Protein 9FN4 (pdb70)

Organism: Homo sapiens (NCBI:txid9606)

Secondary structure (DSSP, 8-state):
--GGG--HHHHH--HHHHHHHHHHH-B--SSS--SS-HHHHH-----S--S-----PPPTT---HHHHHHHHHHTS--S-HHHHHHHHHHHHHHT---HHHHHHHHH-TTT----HHHHHHHHHHHH---EEEEEGGGSTTTTT-HHHHHHHHHTT-SEEEEEE-SS--B---SSSS---B-SSEEEEEEE-TTS-EEEE-TTSSS-EE--GGGS-TTSEEEEE-/--EEEEEEETT--EEEEEE-TT-BHHHHHHHHHHHH---GGGEEEEETTEEPPTTSBTTTTT--TT-EEEEEE---

Nearest PDB structures (foldseek):
  8cmr-assembly1_B  TM=9.911E-01  e=6.227E-14  Homo sapiens
  4fjv-assembly1_B  TM=9.830E-01  e=1.735E-13  Homo sapiens
  3vdz-assembly2_B  TM=9.579E-01  e=1.182E-13  unclassified
  7wfc-assembly1_B  TM=9.697E-01  e=1.972E-13  Homo sapiens
  3plv-assembly1_A  TM=9.658E-01  e=1.886E-07  Saccharomyces cerevisiae

B-factor: mean 54.07, std 15.02, range [32.06, 226.26]

Solvent-accessible surface area: 14735 Å² total

Foldseek 3Di:
DLCPPDFLCNLLPDLQVVLVCQQPWFWQDPPGGTSADQSNLQNFDDPDDDPQKQPAADDPLAQVLLQSQVCSQVVHNQADPVNLLVLVLVCCPVVVNDPVVSVVQSPPRVNHDDDVVSSQSSCCVRPVWHKDKDQLLPFPCCVVPSLVSVCVVQDPFFKKKKFQADQTWGWHDPDDDIQIDHHGHMWMWGADPVRFIWTHGSHGDITTTGRPSNPHRRIMMMHTD/DFFWEWEAEPVGDIDIDTDDQFAFLQVVQVRVCVVPVAHSLQWFKDAPRDTGDRGDGCVNVVNGGHHYIYIDTRDD

Radius of gyration: 19.73 Å; Cα contacts (8 Å, |Δi|>4): 590; chains: 2; bounding box: 53×49×57 Å

Sequence (301 aa):
PNPQWLTEEQIKKSPDEQGNLIDTYAARKINAASDLTHAQLRGIGSTAASHIAIVNAQETGLGHAGRYAINNALQQEALSQNEFLSLTGQIFSNQLGSLADVKNLIQNQDDFGIDTGVLAQILKQKFNQPVKESKICDLPDCALSKQQAVENYIGKAKWVIVANIGTEVFDPSSTHAVYPLTRGHFVALRRDADNRWWYLDSRGKNNPVNIALAIIPRTCTLIVPLGGMQIFVKTLTGKTITLEVEPSDTIENVKAKIQDKEGIPPDQQRLIFAGKQLEDGRTLSDYNIQKESTLHLVLRLR

Structure (mmCIF, N/CA/C/O backbone):
data_9FN4
#
_entry.id   9FN4
#
_cell.length_a   88.765
_cell.length_b   88.765
_cell.length_c   147.545
_cell.angle_alpha   90.00
_cell.angle_beta   90.00
_cell.angle_gamma   90.00
#
_symmetry.space_group_name_H-M   'P 41 21 2'
#
loop_
_entity.id
_entity.type
_entity.pdbx_description
1 polymer 'Peptidase C39-like domain-containing protein'
2 polymer Ubiquitin
3 non-polymer 'L(+)-TARTARIC ACID'
4 water water
#
loop_
_atom_site.group_PDB
_atom_site.id
_atom_site.type_symbol
_atom_site.label_atom_id
_atom_site.label_alt_id
_atom_site.label_comp_id
_atom_site.label_asym_id
_atom_site.label_entity_id
_atom_site.label_seq_id
_atom_site.pdbx_PDB_ins_code
_atom_site.Cartn_x
_atom_site.Cartn_y
_atom_site.Cartn_z
_atom_site.occupancy
_atom_site.B_iso_or_equiv
_atom_site.auth_seq_id
_atom_site.auth_comp_id
_atom_site.auth_asym_id
_atom_site.auth_atom_id
_atom_site.pdbx_PDB_model_num
ATOM 1 N N . PRO A 1 26 ? 32.922 -20.951 1.162 1.00 111.22 95 PRO A N 1
ATOM 2 C CA . PR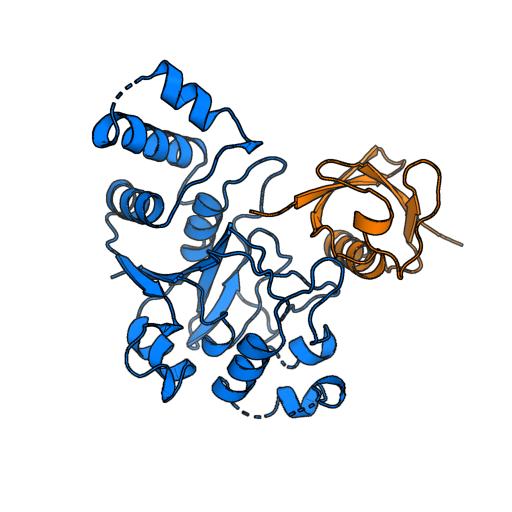O A 1 26 ? 33.819 -22.107 1.133 1.00 122.86 95 PRO A CA 1
ATOM 3 C C . PRO A 1 26 ? 34.787 -22.083 2.308 1.00 126.87 95 PRO A C 1
ATOM 4 O O . PRO A 1 26 ? 34.529 -21.396 3.296 1.00 138.45 95 PRO A O 1
ATOM 32 N N . ASN A 1 28 ? 38.302 -21.714 1.413 1.00 116.24 97 ASN A N 1
ATOM 33 C CA . ASN A 1 28 ? 39.166 -20.716 0.792 1.00 106.56 97 ASN A CA 1
ATOM 34 C C . ASN A 1 28 ? 38.354 -19.895 -0.200 1.00 99.12 97 ASN A C 1
ATOM 35 O O . ASN A 1 28 ? 37.904 -20.439 -1.221 1.00 97.02 97 ASN A O 1
ATOM 46 N N . PRO A 1 29 ? 38.139 -18.597 0.041 1.00 89.51 98 PRO A N 1
ATOM 47 C CA . PRO A 1 29 ? 37.270 -17.816 -0.850 1.00 80.99 98 PRO A CA 1
ATOM 48 C C . PRO A 1 29 ? 37.934 -17.384 -2.144 1.00 78.84 98 PRO A C 1
ATOM 49 O O . PRO A 1 29 ? 37.243 -16.859 -3.028 1.00 73.57 98 PRO A O 1
ATOM 60 N N . GLN A 1 30 ? 39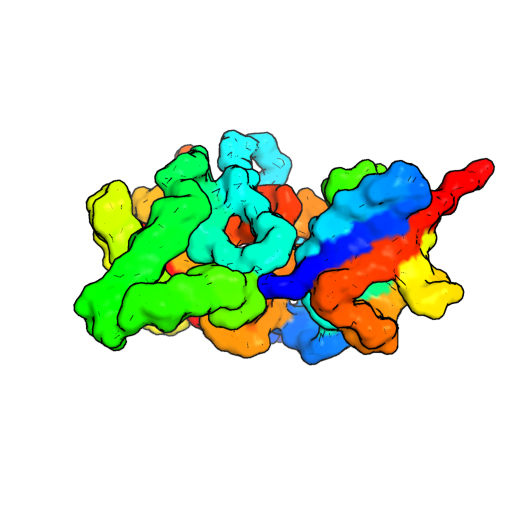.243 -17.584 -2.285 1.00 82.04 99 GLN A N 1
ATOM 61 C CA . GLN A 1 30 ? 39.965 -17.111 -3.460 1.00 81.66 99 GLN A CA 1
ATOM 62 C C . GLN A 1 30 ? 39.587 -17.858 -4.730 1.00 81.24 99 GLN A C 1
ATOM 63 O O . GLN A 1 30 ? 40.085 -17.499 -5.803 1.00 80.27 99 GLN A O 1
ATOM 77 N N . TRP A 1 31 ? 38.721 -18.868 -4.642 1.00 82.38 100 TRP A N 1
ATOM 78 C CA . TRP A 1 31 ? 38.205 -19.547 -5.823 1.00 81.09 100 TRP A CA 1
ATOM 79 C C . TRP A 1 31 ? 36.840 -19.032 -6.257 1.00 71.74 100 TRP A C 1
ATOM 80 O O . TRP A 1 31 ? 36.470 -19.211 -7.422 1.00 71.67 100 TRP A O 1
ATOM 101 N N . LEU A 1 32 ? 36.089 -18.400 -5.359 1.00 71.26 101 LEU A N 1
ATOM 102 C CA . LEU A 1 32 ? 34.784 -17.867 -5.723 1.00 67.57 101 LEU A CA 1
ATOM 103 C C . LEU A 1 32 ? 34.927 -16.800 -6.800 1.00 65.28 101 LEU A C 1
ATOM 104 O O . LEU A 1 32 ? 35.761 -15.895 -6.692 1.00 62.24 101 LEU A O 1
ATOM 120 N N . THR A 1 33 ? 34.107 -16.909 -7.838 1.00 61.98 102 THR A N 1
ATOM 121 C CA . THR A 1 33 ? 34.112 -15.966 -8.944 1.00 61.47 102 THR A CA 1
ATOM 122 C C . THR A 1 33 ? 33.042 -14.902 -8.737 1.00 60.77 102 THR A C 1
ATOM 123 O O . THR A 1 33 ? 32.082 -15.084 -7.983 1.00 60.14 102 THR A O 1
ATOM 134 N N . GLU A 1 34 ? 33.221 -13.777 -9.431 1.00 59.77 103 GLU A N 1
ATOM 135 C CA . GLU A 1 34 ? 32.223 -12.715 -9.397 1.00 60.02 103 GLU A CA 1
ATOM 136 C C . GLU A 1 34 ? 30.847 -13.241 -9.785 1.00 60.00 103 GLU A C 1
ATOM 137 O O . GLU A 1 34 ? 29.835 -12.860 -9.185 1.00 56.49 103 GLU A O 1
ATOM 149 N N . GLU A 1 35 ? 30.792 -14.127 -10.782 1.00 62.13 104 GLU A N 1
ATOM 150 C CA . GLU A 1 35 ? 29.507 -14.632 -11.256 1.00 63.28 104 GLU A CA 1
ATOM 151 C C . GLU A 1 35 ? 28.826 -15.489 -10.194 1.00 58.82 104 GLU A C 1
ATOM 152 O O . GLU A 1 35 ? 27.623 -15.344 -9.946 1.00 58.27 104 GLU A O 1
ATOM 164 N N . GLN A 1 36 ? 29.575 -16.394 -9.561 1.00 57.01 105 GLN A N 1
ATOM 165 C CA . GLN A 1 36 ? 29.008 -17.192 -8.479 1.00 61.87 105 GLN A CA 1
ATOM 166 C C . GLN A 1 36 ? 28.440 -16.294 -7.385 1.00 57.88 105 GLN A C 1
ATOM 167 O O . GLN A 1 36 ? 27.315 -16.500 -6.914 1.00 56.60 105 GLN A O 1
ATOM 181 N N . ILE A 1 37 ? 29.207 -15.280 -6.974 1.00 58.59 106 ILE A N 1
ATOM 182 C CA . ILE A 1 37 ? 28.761 -14.387 -5.909 1.00 52.57 106 ILE A CA 1
ATOM 183 C C . ILE A 1 37 ? 27.524 -13.613 -6.338 1.00 55.32 106 ILE A C 1
ATOM 184 O O . ILE A 1 37 ? 26.641 -13.331 -5.514 1.00 54.33 106 ILE A O 1
ATOM 200 N N . LYS A 1 38 ? 27.426 -13.267 -7.623 1.00 56.34 107 LYS A N 1
ATOM 201 C CA . LYS A 1 38 ? 26.254 -12.550 -8.113 1.00 57.87 107 LYS A CA 1
ATOM 202 C C . LYS A 1 38 ? 24.997 -13.409 -8.031 1.00 57.91 107 LYS A C 1
ATOM 203 O O . LYS A 1 38 ? 23.895 -12.875 -7.868 1.00 56.99 107 LYS A O 1
ATOM 222 N N . LYS A 1 39 ? 25.140 -14.730 -8.149 1.00 58.42 108 LYS A N 1
ATOM 223 C CA . LYS A 1 39 ? 23.996 -15.632 -8.084 1.00 61.46 108 LYS A CA 1
ATOM 224 C C . LYS A 1 39 ? 23.619 -16.006 -6.656 1.00 58.35 108 LYS A C 1
ATOM 225 O O . LYS A 1 39 ? 22.567 -16.623 -6.454 1.00 57.50 108 LYS A O 1
ATOM 261 N N . SER A 1 41 ? 22.333 -15.684 -2.720 1.00 50.84 110 SER A N 1
ATOM 262 C CA . SER A 1 41 ? 21.319 -14.953 -1.991 1.00 50.59 110 SER A CA 1
ATOM 263 C C . SER A 1 41 ? 21.957 -13.852 -1.155 1.00 50.89 110 SER A C 1
ATOM 264 O O . SER A 1 41 ? 23.174 -13.832 -0.946 1.00 49.14 110 SER A O 1
ATOM 272 N N . PRO A 1 42 ? 21.152 -12.908 -0.654 1.00 50.39 111 PRO A N 1
ATOM 273 C CA . PRO A 1 42 ? 21.706 -11.896 0.260 1.00 47.85 111 PRO A CA 1
ATOM 274 C C . PRO A 1 42 ? 22.392 -12.496 1.476 1.00 48.92 111 PRO A C 1
ATOM 275 O O . PRO A 1 42 ? 23.482 -12.044 1.850 1.00 47.80 111 PRO A O 1
ATOM 286 N N . ASP A 1 43 ? 21.784 -13.507 2.105 1.00 49.92 112 ASP A N 1
ATOM 287 C CA . ASP A 1 43 ? 22.369 -14.083 3.312 1.00 49.96 112 ASP A CA 1
ATOM 288 C C . ASP A 1 43 ? 23.688 -14.784 3.011 1.00 48.98 112 ASP A C 1
ATOM 289 O O . ASP A 1 43 ? 24.609 -14.765 3.835 1.00 47.80 112 ASP A O 1
ATOM 298 N N . GLU A 1 44 ? 23.794 -15.420 1.843 1.00 48.32 113 GLU A N 1
ATOM 299 C CA . GLU A 1 44 ? 25.068 -16.010 1.447 1.00 49.72 113 GLU A CA 1
ATOM 300 C C . GLU A 1 44 ? 26.122 -14.934 1.225 1.00 49.30 113 GLU A C 1
ATOM 301 O O . GLU A 1 44 ? 27.274 -15.086 1.652 1.00 50.05 113 GLU A O 1
ATOM 313 N N . GLN A 1 45 ? 25.750 -13.837 0.566 1.00 47.93 114 GLN A N 1
ATOM 314 C CA . GLN A 1 45 ? 26.689 -12.736 0.383 1.00 49.13 114 GLN A CA 1
ATOM 315 C C . GLN A 1 45 ? 27.094 -12.139 1.724 1.00 46.81 114 GLN A C 1
ATOM 316 O O . GLN A 1 45 ? 28.276 -11.883 1.972 1.00 46.72 114 GLN A O 1
ATOM 330 N N . GLY A 1 46 ? 26.117 -11.904 2.604 1.00 44.85 115 GLY A N 1
ATOM 331 C CA . GLY A 1 46 ? 26.433 -11.355 3.910 1.00 46.54 115 GLY A CA 1
ATOM 332 C C . GLY A 1 46 ? 27.352 -12.250 4.714 1.00 46.11 115 GLY A C 1
ATOM 333 O O . GLY A 1 46 ? 28.200 -11.761 5.466 1.00 46.13 115 GLY A O 1
ATOM 337 N N . ASN A 1 47 ? 27.203 -13.568 4.569 1.00 46.59 116 ASN A N 1
ATOM 338 C CA . ASN A 1 47 ? 28.102 -14.485 5.260 1.00 48.56 116 ASN A CA 1
ATOM 339 C C . ASN A 1 47 ? 29.530 -14.342 4.747 1.00 47.45 116 ASN A C 1
ATOM 340 O O . ASN A 1 47 ? 30.488 -14.442 5.524 1.00 46.60 116 ASN A O 1
ATOM 351 N N . LEU A 1 48 ? 29.695 -14.111 3.442 1.00 46.73 117 LEU A N 1
ATOM 352 C CA . LEU A 1 48 ? 31.025 -13.830 2.914 1.00 48.03 117 LEU A CA 1
ATOM 353 C C . LEU A 1 48 ? 31.605 -12.571 3.547 1.00 45.30 117 LEU A C 1
ATOM 354 O O . LEU A 1 48 ? 32.793 -12.529 3.889 1.00 46.33 117 LEU A O 1
ATOM 370 N N . ILE A 1 49 ? 30.782 -11.532 3.710 1.00 44.11 118 ILE A N 1
ATOM 371 C CA . ILE A 1 49 ? 31.255 -10.300 4.337 1.00 43.63 118 ILE A CA 1
ATOM 372 C C . ILE A 1 49 ? 31.689 -10.571 5.773 1.00 43.01 118 ILE A C 1
ATOM 373 O O . ILE A 1 49 ? 32.803 -10.224 6.182 1.00 40.75 118 ILE A O 1
ATOM 389 N N . ASP A 1 50 ? 30.810 -11.193 6.561 1.00 41.92 119 ASP A N 1
ATOM 390 C CA . ASP A 1 50 ? 31.089 -11.383 7.979 1.00 44.74 119 ASP A CA 1
ATOM 391 C C . ASP A 1 50 ? 32.224 -12.365 8.219 1.00 44.54 119 ASP A C 1
ATOM 392 O O . ASP A 1 50 ? 32.800 -12.370 9.312 1.00 45.52 119 ASP A O 1
ATOM 401 N N . THR A 1 51 ? 32.563 -13.187 7.230 1.00 48.25 120 THR A N 1
ATOM 402 C CA . THR A 1 51 ? 33.642 -14.155 7.367 1.00 46.61 120 THR A CA 1
ATOM 403 C C . THR A 1 51 ? 34.963 -13.661 6.790 1.00 44.06 120 THR A C 1
ATOM 404 O O . THR A 1 51 ? 36.021 -13.958 7.352 1.00 45.99 120 THR A O 1
ATOM 415 N N . TYR A 1 52 ? 34.934 -12.894 5.695 1.00 45.84 121 TYR A N 1
ATOM 416 C CA . TYR A 1 52 ? 36.139 -12.642 4.916 1.00 45.30 121 TYR A CA 1
ATOM 417 C C . TYR A 1 52 ? 36.452 -11.178 4.633 1.00 44.85 121 TYR A C 1
ATOM 418 O O . TYR A 1 52 ? 37.541 -10.899 4.120 1.00 44.30 121 TYR A O 1
ATOM 436 N N . ALA A 1 53 ? 35.556 -10.240 4.944 1.00 43.33 122 ALA A N 1
ATOM 437 C CA . ALA A 1 53 ? 35.729 -8.862 4.495 1.00 41.34 122 ALA A CA 1
ATOM 438 C C . ALA A 1 53 ? 36.613 -8.022 5.411 1.00 41.42 122 ALA A C 1
ATOM 439 O O . ALA A 1 53 ? 37.003 -6.917 5.017 1.00 39.12 122 ALA A O 1
ATOM 446 N N . ALA A 1 54 ? 36.934 -8.498 6.609 1.00 43.22 123 ALA A N 1
ATOM 447 C CA . ALA A 1 54 ? 37.767 -7.718 7.513 1.00 41.49 123 ALA A CA 1
ATOM 448 C C . ALA A 1 54 ? 39.195 -7.651 6.985 1.00 42.49 123 ALA A C 1
ATOM 449 O O . ALA A 1 54 ? 39.803 -8.678 6.671 1.00 43.03 123 ALA A O 1
ATOM 456 N N . ARG A 1 55 ? 39.727 -6.437 6.879 1.00 41.35 124 ARG A N 1
ATOM 457 C CA . ARG A 1 55 ? 41.105 -6.272 6.454 1.00 41.22 124 ARG A CA 1
ATOM 458 C C . ARG A 1 55 ? 42.060 -6.790 7.523 1.00 45.83 124 ARG A C 1
ATOM 459 O O . ARG A 1 55 ? 41.727 -6.871 8.709 1.00 43.24 124 ARG A O 1
ATOM 480 N N . LYS A 1 56 ? 43.264 -7.149 7.085 1.00 45.87 125 LYS A N 1
ATOM 481 C CA . LYS A 1 56 ? 44.342 -7.454 8.009 1.00 50.99 125 LYS A CA 1
ATOM 482 C C . LYS A 1 56 ? 45.023 -6.150 8.423 1.00 52.31 125 LYS A C 1
ATOM 483 O O . LYS A 1 56 ? 44.634 -5.054 8.010 1.00 51.26 125 LYS A O 1
ATOM 502 N N . ILE A 1 57 ? 46.065 -6.265 9.247 1.00 55.55 126 ILE A N 1
ATOM 503 C CA . ILE A 1 57 ? 46.685 -5.065 9.800 1.00 58.39 126 ILE A CA 1
ATOM 504 C C . ILE A 1 57 ? 47.438 -4.294 8.723 1.00 54.98 126 ILE A C 1
ATOM 505 O O . ILE A 1 57 ? 47.486 -3.058 8.758 1.00 52.23 126 ILE A O 1
ATOM 521 N N . ASN A 1 58 ? 48.029 -4.991 7.753 1.00 51.07 127 ASN A N 1
ATOM 522 C CA . ASN A 1 58 ? 48.802 -4.349 6.696 1.00 49.47 127 ASN A CA 1
ATOM 523 C C . ASN A 1 58 ? 48.477 -4.964 5.341 1.00 46.26 127 ASN A C 1
ATOM 524 O O . ASN A 1 58 ? 49.350 -5.102 4.478 1.00 43.73 127 ASN A O 1
ATOM 535 N N . ALA A 1 59 ? 47.218 -5.345 5.133 1.00 46.01 128 ALA A N 1
ATOM 536 C CA . ALA A 1 59 ? 46.799 -5.883 3.845 1.00 48.13 128 ALA A CA 1
ATOM 537 C C . ALA A 1 59 ? 45.279 -5.865 3.766 1.00 46.76 128 ALA A C 1
ATOM 538 O O . ALA A 1 59 ? 44.583 -5.667 4.764 1.00 47.19 128 ALA A O 1
ATOM 545 N N . ALA A 1 60 ? 44.776 -6.076 2.552 1.00 46.22 129 ALA A N 1
ATOM 546 C CA . ALA A 1 60 ? 43.343 -6.081 2.311 1.00 48.87 129 ALA A CA 1
ATOM 547 C C . ALA A 1 60 ? 42.714 -7.357 2.870 1.00 46.57 129 ALA A C 1
ATOM 548 O O . ALA A 1 60 ? 43.392 -8.253 3.382 1.00 46.25 129 ALA A O 1
ATOM 555 N N . SER A 1 61 ? 41.393 -7.432 2.763 1.00 46.16 130 SER A N 1
ATOM 556 C CA . SER A 1 61 ? 40.647 -8.582 3.249 1.00 44.94 130 SER A CA 1
ATOM 557 C C . SER A 1 61 ? 40.899 -9.777 2.329 1.00 49.81 130 SER A C 1
ATOM 558 O O . SER A 1 61 ? 41.729 -9.737 1.415 1.00 47.70 130 SER A O 1
ATOM 566 N N . ASP A 1 62 ? 40.175 -10.866 2.571 1.00 48.91 131 ASP A N 1
ATOM 567 C CA . ASP A 1 62 ? 40.231 -12.049 1.726 1.00 49.03 131 ASP A CA 1
ATOM 568 C C . ASP A 1 62 ? 39.239 -11.992 0.569 1.00 51.25 131 ASP A C 1
ATOM 569 O O . ASP A 1 62 ? 38.983 -13.023 -0.062 1.00 54.58 131 ASP A O 1
ATOM 578 N N . LEU A 1 63 ? 38.676 -10.819 0.278 1.00 48.58 132 LEU A N 1
ATOM 579 C CA . LEU A 1 63 ? 37.779 -10.629 -0.854 1.00 48.58 132 LEU A CA 1
ATOM 580 C C . LEU A 1 63 ? 38.333 -9.532 -1.754 1.00 48.60 132 LEU A C 1
ATOM 581 O O . LEU A 1 63 ? 38.727 -8.464 -1.272 1.00 48.53 132 LEU A O 1
ATOM 597 N N . THR A 1 64 ? 38.351 -9.797 -3.056 1.00 48.56 133 THR A N 1
ATOM 598 C CA . THR A 1 64 ? 38.876 -8.866 -4.039 1.00 49.52 133 THR A CA 1
ATOM 599 C C . THR A 1 64 ? 37.809 -7.861 -4.470 1.00 46.61 133 THR A C 1
ATOM 600 O O . THR A 1 64 ? 36.614 -8.028 -4.217 1.00 45.07 133 THR A O 1
ATOM 611 N N . HIS A 1 65 ? 38.265 -6.802 -5.142 1.00 46.78 134 HIS A N 1
ATOM 612 C CA . HIS A 1 65 ? 37.346 -5.834 -5.731 1.00 46.40 134 HIS A CA 1
ATOM 613 C C . HIS A 1 65 ? 36.343 -6.523 -6.650 1.00 44.61 134 HIS A C 1
ATOM 614 O O . HIS A 1 65 ? 35.137 -6.261 -6.583 1.00 44.71 134 HIS A O 1
ATOM 628 N N . ALA A 1 66 ? 36.829 -7.421 -7.511 1.00 46.73 135 ALA A N 1
ATOM 629 C CA . ALA A 1 66 ? 35.942 -8.096 -8.453 1.00 46.89 135 ALA A CA 1
ATOM 630 C C . ALA A 1 66 ? 34.909 -8.949 -7.727 1.00 47.14 135 ALA A C 1
ATOM 631 O O . ALA A 1 66 ? 33.722 -8.930 -8.076 1.00 46.12 135 ALA A O 1
ATOM 638 N N . GLN A 1 67 ? 35.339 -9.705 -6.716 1.00 46.77 136 GLN A N 1
AT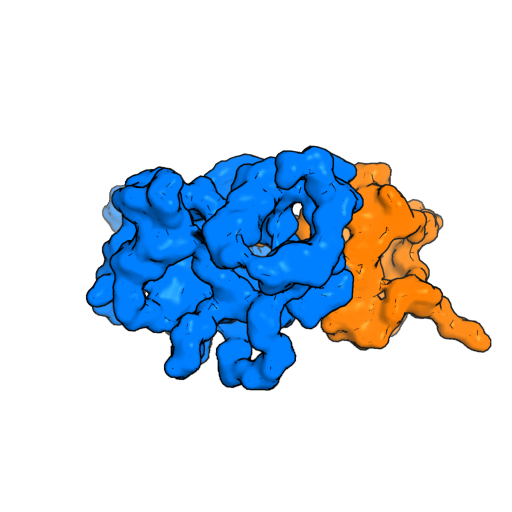OM 639 C CA . GLN A 1 67 ? 34.405 -10.540 -5.969 1.00 46.71 136 GLN A CA 1
ATOM 640 C C . GLN A 1 67 ? 33.340 -9.694 -5.284 1.00 44.42 136 GLN A C 1
ATOM 641 O O . GLN A 1 67 ? 32.149 -10.022 -5.320 1.00 43.58 136 GLN A O 1
ATOM 655 N N . LEU A 1 68 ? 33.756 -8.600 -4.641 1.00 42.41 137 LEU A N 1
ATOM 656 C CA . LEU A 1 68 ? 32.796 -7.711 -3.997 1.00 42.62 137 LEU A CA 1
ATOM 657 C C . LEU A 1 68 ? 31.853 -7.082 -5.015 1.00 43.99 137 LEU A C 1
ATOM 658 O O . LEU A 1 68 ? 30.689 -6.811 -4.697 1.00 42.83 137 LEU A O 1
ATOM 674 N N . ARG A 1 69 ? 32.329 -6.846 -6.240 1.00 43.01 138 ARG A N 1
ATOM 675 C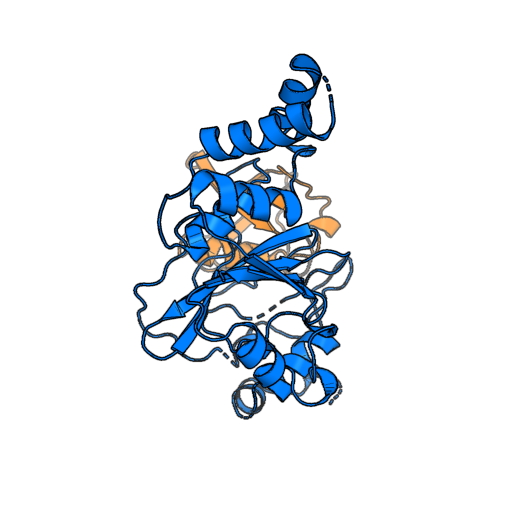 CA . ARG A 1 69 ? 31.475 -6.272 -7.274 1.00 46.30 138 ARG A CA 1
ATOM 676 C C . ARG A 1 69 ? 30.305 -7.185 -7.616 1.00 46.29 138 ARG A C 1
ATOM 677 O O . ARG A 1 69 ? 29.271 -6.700 -8.087 1.00 47.34 138 ARG A O 1
ATOM 698 N N . GLY A 1 70 ? 30.437 -8.490 -7.382 1.00 47.97 139 GLY A N 1
ATOM 699 C CA . GLY A 1 70 ? 29.324 -9.400 -7.584 1.00 50.44 139 GLY A CA 1
ATOM 700 C C . GLY A 1 70 ? 28.162 -9.190 -6.636 1.00 49.25 139 GLY A C 1
ATOM 701 O O . GLY A 1 70 ? 27.075 -9.721 -6.890 1.00 50.53 139 GLY A O 1
ATOM 722 N N . ILE A 1 72 ? 26.909 -6.226 -6.013 1.00 45.51 141 ILE A N 1
ATOM 723 C CA . ILE A 1 72 ? 26.229 -5.006 -6.428 1.00 47.76 141 ILE A CA 1
ATOM 724 C C . ILE A 1 72 ? 25.006 -5.378 -7.255 1.00 49.03 141 ILE A C 1
ATOM 725 O O . ILE A 1 72 ? 25.076 -6.235 -8.145 1.00 50.65 141 ILE A O 1
ATOM 741 N N . GLY A 1 73 ? 23.882 -4.740 -6.953 1.00 49.01 142 GLY A N 1
ATOM 742 C CA . GLY A 1 73 ? 22.690 -4.910 -7.751 1.00 50.68 142 GLY A CA 1
ATOM 743 C C . GLY A 1 73 ? 22.676 -3.960 -8.928 1.00 50.73 142 GLY A C 1
ATOM 744 O O . GLY A 1 73 ? 23.355 -4.193 -9.933 1.00 54.91 142 GLY A O 1
ATOM 748 N N . SER A 1 74 ? 21.922 -2.873 -8.807 1.00 51.77 143 SER A N 1
ATOM 749 C CA . SER A 1 74 ? 21.759 -1.940 -9.910 1.00 54.54 143 SER A CA 1
ATOM 750 C C . SER A 1 74 ? 22.935 -0.975 -9.986 1.00 55.57 143 SER A C 1
ATOM 751 O O . SER A 1 74 ? 23.365 -0.417 -8.971 1.00 56.20 143 SER A O 1
ATOM 759 N N . THR A 1 75 ? 23.452 -0.786 -11.199 1.00 58.56 144 THR A N 1
ATOM 760 C CA . THR A 1 75 ? 24.413 0.265 -11.500 1.00 61.05 144 THR A CA 1
ATOM 761 C C . THR A 1 75 ? 23.792 1.359 -12.362 1.00 62.94 144 THR A C 1
ATOM 762 O O . THR A 1 75 ? 24.515 2.169 -12.951 1.00 60.34 144 THR A O 1
ATOM 773 N N . ALA A 1 76 ? 22.465 1.393 -12.446 1.00 62.23 145 ALA A N 1
ATOM 774 C CA . ALA A 1 76 ? 21.764 2.396 -13.229 1.00 62.62 145 ALA A CA 1
ATOM 775 C C . ALA A 1 76 ? 21.753 3.739 -12.505 1.00 65.05 145 ALA A C 1
ATOM 776 O O . ALA A 1 76 ? 22.023 3.836 -11.305 1.00 62.28 145 ALA A O 1
ATOM 783 N N . ALA A 1 77 ? 21.426 4.784 -13.263 1.00 68.38 146 ALA A N 1
ATOM 784 C CA . ALA A 1 77 ? 21.356 6.129 -12.712 1.00 69.69 146 ALA A CA 1
ATOM 785 C C . ALA A 1 77 ? 20.368 6.188 -11.554 1.00 66.58 146 ALA A C 1
ATOM 786 O O . ALA A 1 77 ? 19.248 5.679 -11.649 1.00 67.00 146 ALA A O 1
ATOM 793 N N . SER A 1 78 ? 20.788 6.822 -10.460 1.00 62.07 147 SER A N 1
ATOM 794 C CA . SER A 1 78 ? 19.961 6.993 -9.276 1.00 57.52 147 SER A CA 1
ATOM 795 C C . SER A 1 78 ? 19.931 8.463 -8.890 1.00 56.77 147 SER A C 1
ATOM 796 O O . SER A 1 78 ? 20.929 9.174 -9.045 1.00 53.85 147 SER A O 1
ATOM 804 N N . HIS A 1 79 ? 18.780 8.921 -8.392 1.00 55.08 148 HIS A N 1
ATOM 805 C CA . HIS A 1 79 ? 18.708 10.258 -7.817 1.00 58.54 148 HIS A CA 1
ATOM 806 C C . HIS A 1 79 ? 19.379 10.336 -6.452 1.00 55.79 148 HIS A C 1
ATOM 807 O O . HIS A 1 79 ? 19.629 11.442 -5.961 1.00 55.62 148 HIS A O 1
ATOM 821 N N . ILE A 1 80 ? 19.669 9.201 -5.831 1.00 52.40 149 ILE A N 1
ATOM 822 C CA . ILE A 1 80 ? 20.341 9.182 -4.539 1.00 50.75 149 ILE A CA 1
ATOM 823 C C . ILE A 1 80 ? 21.817 9.481 -4.745 1.00 50.72 149 ILE A C 1
ATOM 824 O O . ILE A 1 80 ? 22.449 8.970 -5.678 1.00 50.93 149 ILE A O 1
ATOM 840 N N . ALA A 1 81 ? 22.373 10.317 -3.873 1.00 46.28 150 ALA A N 1
ATOM 841 C CA . ALA A 1 81 ? 23.743 10.772 -4.024 1.00 45.64 150 ALA A CA 1
ATOM 842 C C . ALA A 1 81 ? 24.405 10.890 -2.659 1.00 44.75 150 ALA A C 1
ATOM 843 O O . ALA A 1 81 ? 23.743 10.885 -1.618 1.00 47.14 150 ALA A O 1
ATOM 850 N N . ILE A 1 82 ? 25.732 10.984 -2.686 1.00 43.44 151 ILE A N 1
ATOM 851 C CA . ILE A 1 82 ? 26.504 11.340 -1.506 1.00 45.70 151 ILE A CA 1
ATOM 852 C C . ILE A 1 82 ? 26.437 12.851 -1.366 1.00 44.97 151 ILE A C 1
ATOM 853 O O . ILE A 1 82 ? 27.213 13.588 -1.991 1.00 44.03 151 ILE A O 1
ATOM 869 N N . VAL A 1 83 ? 25.487 13.328 -0.564 1.00 44.33 152 VAL A N 1
ATOM 870 C CA . VAL A 1 83 ? 25.320 14.762 -0.373 1.00 43.45 152 VAL A CA 1
ATOM 871 C C . VAL A 1 83 ? 26.484 15.348 0.414 1.00 43.89 152 VAL A C 1
ATOM 872 O O . VAL A 1 83 ? 26.852 16.512 0.210 1.00 41.89 152 VAL A O 1
ATOM 885 N N . ASN A 1 84 ? 27.081 14.568 1.318 1.00 42.37 153 ASN A N 1
ATOM 886 C CA . ASN A 1 84 ? 28.155 15.036 2.192 1.00 42.36 153 ASN A CA 1
ATOM 887 C C . ASN A 1 84 ? 29.358 14.112 2.055 1.00 39.74 153 ASN A C 1
ATOM 888 O O . ASN A 1 84 ? 29.311 12.959 2.497 1.00 40.73 153 ASN A O 1
ATOM 899 N N . ALA A 1 85 ? 30.431 14.617 1.458 1.00 39.91 154 ALA A N 1
ATOM 900 C CA . ALA A 1 85 ? 31.722 13.947 1.482 1.00 40.09 154 ALA A CA 1
ATOM 901 C C . ALA A 1 85 ? 32.486 14.331 2.747 1.00 40.69 154 ALA A C 1
ATOM 902 O O . ALA A 1 85 ? 32.279 15.406 3.317 1.00 42.43 154 ALA A O 1
ATOM 909 N N . GLN A 1 86 ? 33.376 13.440 3.182 1.00 38.19 155 GLN A N 1
ATOM 910 C CA . GLN A 1 86 ? 34.213 13.741 4.338 1.00 40.74 155 GLN A CA 1
ATOM 911 C C . GLN A 1 86 ? 35.088 14.951 4.035 1.00 41.17 155 GLN A C 1
ATOM 912 O O . GLN A 1 86 ? 35.802 14.981 3.029 1.00 43.37 155 GLN A O 1
ATOM 926 N N . GLU A 1 87 ? 35.028 15.953 4.905 1.00 39.76 156 GLU A N 1
ATOM 927 C CA . GLU A 1 87 ? 35.790 17.172 4.690 1.00 42.96 156 GLU A CA 1
ATOM 928 C C . GLU A 1 87 ? 37.212 17.015 5.213 1.00 44.42 156 GLU A C 1
ATOM 929 O O . GLU A 1 87 ? 37.486 16.216 6.115 1.00 43.69 156 GLU A O 1
ATOM 941 N N . THR A 1 88 ? 38.121 17.788 4.633 1.00 42.45 157 THR A N 1
ATOM 942 C CA . THR A 1 88 ? 39.527 17.685 4.989 1.00 45.56 157 THR A CA 1
ATOM 943 C C . THR A 1 88 ? 39.739 18.047 6.454 1.00 45.78 157 THR A C 1
ATOM 944 O O . THR A 1 88 ? 39.398 19.152 6.887 1.00 44.80 157 THR A O 1
ATOM 955 N N . GLY A 1 89 ? 40.299 17.109 7.214 1.00 45.60 158 GLY A N 1
ATOM 956 C CA . GLY A 1 89 ? 40.695 17.369 8.582 1.00 43.29 158 GLY A CA 1
ATOM 957 C C . GLY A 1 89 ? 39.606 17.257 9.622 1.00 45.08 158 GLY A C 1
ATOM 958 O O . GLY A 1 89 ? 39.865 17.555 10.793 1.00 43.80 158 GLY A O 1
ATOM 962 N N . LEU A 1 90 ? 38.403 16.824 9.250 1.00 42.29 159 LEU A N 1
ATOM 963 C CA . LEU A 1 90 ? 37.259 16.834 10.154 1.00 44.91 159 LEU A CA 1
ATOM 964 C C . LEU A 1 90 ? 36.716 15.426 10.352 1.00 43.06 159 LEU A C 1
ATOM 965 O O . LEU A 1 90 ? 36.439 14.717 9.379 1.00 44.51 159 LEU A O 1
ATOM 981 N N . GLY A 1 91 ? 36.565 15.033 11.615 1.00 44.47 160 GLY A N 1
ATOM 982 C CA . GLY A 1 91 ? 35.921 13.782 11.961 1.00 41.45 160 GLY A CA 1
ATOM 983 C C . GLY A 1 91 ? 34.436 13.968 12.199 1.00 42.26 160 GLY A C 1
ATOM 984 O O . GLY A 1 91 ? 33.937 13.702 13.297 1.00 40.23 160 GLY A O 1
ATOM 988 N N . HIS A 1 92 ? 33.716 14.420 11.171 1.00 40.98 161 HIS A N 1
ATOM 989 C CA . HIS A 1 92 ? 32.319 14.817 11.301 1.00 41.57 161 HIS A CA 1
ATOM 990 C C . HIS A 1 92 ? 31.367 13.877 10.564 1.00 39.25 161 HIS A C 1
ATOM 991 O O . HIS A 1 92 ? 30.340 14.314 10.038 1.00 39.72 161 HIS A O 1
ATOM 1005 N N . ALA A 1 93 ? 31.677 12.576 10.538 1.00 36.65 162 ALA A N 1
ATOM 1006 C CA . ALA A 1 93 ? 30.805 11.633 9.843 1.00 40.55 162 ALA A CA 1
ATOM 1007 C C . ALA A 1 93 ? 29.425 11.557 10.485 1.00 40.53 162 ALA A C 1
ATOM 1008 O O . ALA A 1 93 ? 28.448 11.214 9.810 1.00 39.18 162 ALA A O 1
ATOM 1015 N N . GLY A 1 94 ? 29.322 11.853 11.781 1.00 38.13 163 GLY A N 1
ATOM 1016 C CA . GLY A 1 94 ? 28.008 11.930 12.396 1.00 39.15 163 GLY A CA 1
ATOM 1017 C C . GLY A 1 94 ? 27.098 12.902 11.670 1.00 41.05 163 GLY A C 1
ATOM 1018 O O . GLY A 1 94 ? 25.918 12.618 11.447 1.00 38.99 163 GLY A O 1
ATOM 1022 N N . ARG A 1 95 ? 27.638 14.060 11.286 1.00 37.52 164 ARG A N 1
ATOM 1023 C CA . ARG A 1 95 ? 26.879 15.016 10.488 1.00 41.75 164 ARG A CA 1
ATOM 1024 C C . ARG A 1 95 ? 26.668 14.498 9.070 1.00 41.00 164 ARG A C 1
ATOM 1025 O O . ARG A 1 95 ? 25.556 14.566 8.532 1.00 38.59 164 ARG A O 1
ATOM 1046 N N . TYR A 1 96 ? 27.727 13.973 8.449 1.00 39.77 165 TYR A N 1
ATOM 1047 C CA . TYR A 1 96 ? 27.623 13.533 7.062 1.00 38.65 165 TYR A CA 1
ATOM 1048 C C . TYR A 1 96 ? 26.582 12.430 6.911 1.00 39.71 165 TYR A C 1
ATOM 1049 O O . TYR A 1 96 ? 25.811 12.423 5.945 1.00 40.65 165 TYR A O 1
ATOM 1067 N N . ALA A 1 97 ? 26.536 11.494 7.863 1.00 38.82 166 ALA A N 1
ATOM 1068 C CA . ALA A 1 97 ? 25.587 10.390 7.762 1.00 36.88 166 ALA A CA 1
ATOM 1069 C C . ALA A 1 97 ? 24.149 10.881 7.874 1.00 39.79 166 ALA A C 1
ATOM 1070 O O . ALA A 1 97 ? 23.259 10.371 7.183 1.00 40.09 166 ALA A O 1
ATOM 1077 N N . ILE A 1 98 ? 23.895 11.864 8.741 1.00 39.01 167 ILE A N 1
ATOM 1078 C CA . ILE A 1 98 ? 22.551 12.428 8.836 1.00 40.47 167 ILE A CA 1
ATOM 1079 C C . ILE A 1 98 ? 22.146 13.044 7.504 1.00 40.76 167 ILE A C 1
ATOM 1080 O O . ILE A 1 98 ? 21.056 12.783 6.981 1.00 40.60 167 ILE A O 1
ATOM 1096 N N . ASN A 1 99 ? 23.020 13.877 6.940 1.00 38.12 168 ASN A N 1
ATOM 1097 C CA . ASN A 1 99 ? 22.686 14.566 5.700 1.00 42.59 168 ASN A CA 1
ATOM 1098 C C . ASN A 1 99 ? 22.572 13.587 4.538 1.00 44.48 168 ASN A C 1
ATOM 1099 O O . ASN A 1 99 ? 21.699 13.739 3.675 1.00 42.14 168 ASN A O 1
ATOM 1110 N N . ASN A 1 100 ? 23.434 12.569 4.503 1.00 39.76 169 ASN A N 1
ATOM 1111 C CA . ASN A 1 100 ? 23.310 11.542 3.475 1.00 40.11 169 ASN A CA 1
ATOM 1112 C C . ASN A 1 100 ? 22.050 10.710 3.681 1.00 41.11 169 ASN A C 1
ATOM 1113 O O . ASN A 1 100 ? 21.386 10.327 2.711 1.00 42.16 169 ASN A O 1
ATOM 1124 N N . ALA A 1 101 ? 21.697 10.428 4.937 1.00 41.96 170 ALA A N 1
ATOM 1125 C CA . ALA A 1 101 ? 20.476 9.678 5.205 1.00 41.60 170 ALA A CA 1
ATOM 1126 C C . ALA A 1 101 ? 19.243 10.445 4.742 1.00 41.94 170 ALA A C 1
ATOM 1127 O O . ALA A 1 101 ? 18.295 9.852 4.215 1.00 41.73 170 ALA A O 1
ATOM 1134 N N . LEU A 1 102 ? 19.237 11.764 4.931 1.00 42.67 171 LEU A N 1
ATOM 1135 C CA . LEU A 1 102 ? 18.095 12.588 4.559 1.00 43.55 171 LEU A CA 1
ATOM 1136 C C . LEU A 1 102 ? 18.176 13.112 3.130 1.00 43.33 171 LEU A C 1
ATOM 1137 O O . LEU A 1 102 ? 17.184 13.656 2.632 1.00 45.16 171 LEU A O 1
ATOM 1153 N N . GLN A 1 103 ? 19.321 12.964 2.464 1.00 45.47 172 GLN A N 1
ATOM 1154 C CA . GLN A 1 103 ? 19.510 13.466 1.103 1.00 44.86 172 GLN A CA 1
ATOM 1155 C C . GLN A 1 103 ? 19.297 14.979 1.039 1.00 45.66 172 GLN A C 1
ATOM 1156 O O . GLN A 1 103 ? 18.757 15.509 0.065 1.00 47.41 172 GLN A O 1
ATOM 1170 N N . GLN A 1 104 ? 19.724 15.678 2.090 1.00 45.91 173 GLN A N 1
ATOM 1171 C CA . GLN A 1 104 ? 19.704 17.131 2.106 1.00 46.11 173 GLN A CA 1
ATOM 1172 C C . GLN A 1 104 ? 20.885 17.637 2.922 1.00 46.13 173 GLN A C 1
ATOM 1173 O O . GLN A 1 104 ? 21.480 16.899 3.712 1.00 45.50 173 GLN A O 1
ATOM 1187 N N . GLU A 1 105 ? 21.198 18.921 2.742 1.00 46.99 174 GLU A N 1
ATOM 1188 C CA . GLU A 1 105 ? 22.091 19.643 3.650 1.00 51.36 174 GLU A CA 1
ATOM 1189 C C . GLU A 1 105 ? 21.258 20.103 4.851 1.00 48.95 174 GLU A C 1
ATOM 1190 O O . GLU A 1 105 ? 21.005 21.290 5.073 1.00 50.75 174 GLU A O 1
ATOM 1202 N N . ALA A 1 106 ? 20.820 19.114 5.636 1.00 48.03 175 ALA A N 1
ATOM 1203 C CA . ALA A 1 106 ? 19.860 19.356 6.706 1.00 47.96 175 ALA A CA 1
ATOM 1204 C C . ALA A 1 106 ? 20.518 19.834 7.995 1.00 46.62 175 ALA A C 1
ATOM 1205 O O . ALA A 1 106 ? 19.912 20.614 8.739 1.00 49.21 175 ALA A O 1
ATOM 1212 N N . LEU A 1 107 ? 21.734 19.379 8.286 1.00 46.05 176 LEU A N 1
ATOM 1213 C CA . LEU A 1 107 ? 22.437 19.723 9.519 1.00 45.67 176 LEU A CA 1
ATOM 1214 C C . LEU A 1 107 ? 23.762 20.379 9.154 1.00 45.97 176 LEU A C 1
ATOM 1215 O O . LEU A 1 107 ? 24.664 19.716 8.631 1.00 46.30 176 LEU A O 1
ATOM 1231 N N . SER A 1 108 ? 23.879 21.675 9.434 1.00 46.99 177 SER A N 1
ATOM 1232 C CA . SER A 1 108 ? 25.112 22.396 9.167 1.00 44.45 177 SER A CA 1
ATOM 1233 C C . SER A 1 108 ? 26.185 22.009 10.182 1.00 46.65 177 SER A C 1
ATOM 1234 O O . SER A 1 108 ? 25.918 21.366 11.202 1.00 45.93 177 SER A O 1
ATOM 1242 N N . GLN A 1 109 ? 27.422 22.419 9.891 1.00 48.07 178 GLN A N 1
ATOM 1243 C CA . GLN A 1 109 ? 28.518 22.167 10.819 1.00 47.55 178 GLN A CA 1
ATOM 1244 C C . GLN A 1 109 ? 28.298 22.905 12.135 1.00 48.12 178 GLN A C 1
ATOM 1245 O O . GLN A 1 109 ? 28.475 22.335 13.218 1.00 43.77 178 GLN A O 1
ATOM 1259 N N . ASN A 1 110 ? 27.916 24.183 12.060 1.00 48.96 179 ASN A N 1
ATOM 1260 C CA . ASN A 1 110 ? 27.763 24.977 13.276 1.00 49.43 179 ASN A CA 1
ATOM 1261 C C . ASN A 1 110 ? 26.681 24.403 14.181 1.00 48.81 179 ASN A C 1
ATOM 1262 O O . ASN A 1 110 ? 26.856 24.342 15.404 1.00 46.72 179 ASN A O 1
ATOM 1273 N N . GLU A 1 111 ? 25.555 23.975 13.606 1.00 47.85 180 GLU A N 1
ATOM 1274 C CA . GLU A 1 111 ? 24.517 23.359 14.427 1.00 50.98 180 GLU A CA 1
ATOM 1275 C C . GLU A 1 111 ? 24.965 21.995 14.940 1.00 46.48 180 GLU A C 1
ATOM 1276 O O . GLU A 1 111 ? 24.686 21.636 16.090 1.00 46.00 180 GLU A O 1
ATOM 1288 N N . PHE A 1 112 ? 25.659 21.223 14.100 1.00 48.22 181 PHE A N 1
ATOM 1289 C CA . PHE A 1 112 ? 26.245 19.962 14.543 1.00 43.61 181 PHE A CA 1
ATOM 1290 C C . PHE A 1 112 ? 27.110 20.167 15.780 1.00 43.21 181 PHE A C 1
ATOM 1291 O O . PHE A 1 112 ? 26.985 19.440 16.772 1.00 43.26 181 PHE A O 1
ATOM 1308 N N . LEU A 1 113 ? 27.992 21.166 15.741 1.00 43.55 182 LEU A N 1
ATOM 1309 C CA . LEU A 1 113 ? 28.908 21.397 16.851 1.00 46.22 182 LEU A CA 1
ATOM 1310 C C . LEU A 1 113 ? 28.220 22.063 18.036 1.00 44.74 182 LEU A C 1
ATOM 1311 O O . LEU A 1 113 ? 28.585 21.796 19.186 1.00 44.27 182 LEU A O 1
ATOM 1327 N N . SER A 1 114 ? 27.229 22.922 17.785 1.00 43.54 183 SER A N 1
ATOM 1328 C CA . SER A 1 114 ?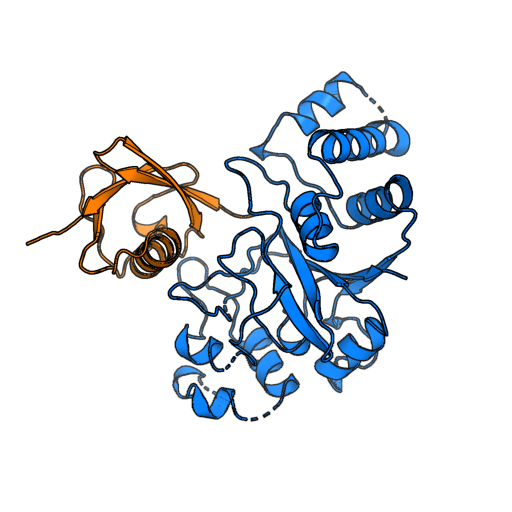 26.497 23.545 18.884 1.00 44.77 183 SER A CA 1
ATOM 1329 C C . SER A 1 114 ? 25.706 22.508 19.672 1.00 47.06 183 SER A C 1
ATOM 1330 O O . SER A 1 114 ? 25.796 22.446 20.904 1.00 45.57 183 SER A O 1
ATOM 1338 N N . LEU A 1 115 ? 24.917 21.687 18.976 1.00 46.08 184 LEU A N 1
ATOM 1339 C CA . LEU A 1 115 ? 24.132 20.663 19.656 1.00 46.96 184 LEU A CA 1
ATOM 1340 C C . LEU A 1 115 ? 25.032 19.691 20.411 1.00 47.01 184 LEU A C 1
ATOM 1341 O O . LEU A 1 115 ? 24.711 19.280 21.532 1.00 45.48 184 LEU A O 1
ATOM 1357 N N . THR A 1 116 ? 26.167 19.316 19.816 1.00 44.73 185 THR A N 1
ATOM 1358 C CA . THR A 1 116 ? 27.109 18.439 20.504 1.00 45.01 185 THR A CA 1
ATOM 1359 C C . THR A 1 116 ? 27.629 19.089 21.782 1.00 46.22 185 THR A C 1
ATOM 1360 O O . THR A 1 116 ? 27.632 18.471 22.852 1.00 43.86 185 THR A O 1
ATOM 1371 N N . GLY A 1 117 ? 28.080 20.341 21.686 1.00 44.74 186 GLY A N 1
ATOM 1372 C CA . GLY A 1 117 ? 28.606 21.013 22.863 1.00 45.74 186 GLY A CA 1
ATOM 1373 C C . GLY A 1 117 ? 27.571 21.177 23.959 1.00 46.43 186 GLY A C 1
ATOM 1374 O O . GLY A 1 117 ? 27.891 21.088 25.146 1.00 48.12 186 GLY A O 1
ATOM 1378 N N . GLN A 1 118 ? 26.315 21.427 23.578 1.00 46.38 187 GLN A N 1
ATOM 1379 C CA . GLN A 1 118 ? 25.259 21.567 24.575 1.00 49.12 187 GLN A CA 1
ATOM 1380 C C . GLN A 1 118 ? 25.090 20.284 25.379 1.00 49.68 187 GLN A C 1
ATOM 1381 O O . GLN A 1 118 ? 24.828 20.328 26.587 1.00 47.27 187 GLN A O 1
ATOM 1395 N N . ILE A 1 119 ? 25.236 19.129 24.726 1.00 46.36 188 ILE A N 1
ATOM 1396 C CA . ILE A 1 119 ? 25.101 17.859 25.436 1.00 48.36 188 ILE A CA 1
ATOM 1397 C C . ILE A 1 119 ? 26.173 17.742 26.510 1.00 48.99 188 ILE A C 1
ATOM 1398 O O . ILE A 1 119 ? 25.879 17.465 27.679 1.00 53.17 188 ILE A O 1
ATOM 1414 N N . PHE A 1 120 ? 27.435 17.960 26.134 1.00 47.54 189 PHE A N 1
ATOM 1415 C CA . PHE A 1 120 ? 28.506 17.930 27.123 1.00 48.11 189 PHE A CA 1
ATOM 1416 C C . PHE A 1 120 ? 28.294 18.977 28.207 1.00 51.02 189 PHE A C 1
ATOM 1417 O O . PHE A 1 120 ? 28.645 18.747 29.370 1.00 52.54 189 PHE A O 1
ATOM 1434 N N . SER A 1 121 ? 27.709 20.121 27.855 1.00 50.06 190 SER A N 1
ATOM 1435 C CA . SER A 1 121 ? 27.529 21.193 28.826 1.00 53.63 190 SER A CA 1
ATOM 1436 C C . SER A 1 121 ? 26.380 20.895 29.783 1.00 51.62 190 SER A C 1
ATOM 1437 O O . SER A 1 121 ? 26.539 20.995 31.004 1.00 55.87 190 SER A O 1
ATOM 1445 N N . ASN A 1 122 ? 25.218 20.515 29.247 1.00 52.20 191 ASN A N 1
ATOM 1446 C CA . ASN A 1 122 ? 24.027 20.384 30.078 1.00 55.03 191 ASN A CA 1
ATOM 1447 C C . ASN A 1 122 ? 23.955 19.027 30.768 1.00 58.53 191 ASN A C 1
ATOM 1448 O O . ASN A 1 122 ? 23.527 18.940 31.924 1.00 60.23 191 ASN A O 1
ATOM 1459 N N . GLN A 1 123 ? 24.361 17.962 30.080 1.00 57.81 192 GLN A N 1
ATOM 1460 C CA . GLN A 1 123 ? 24.192 16.610 30.599 1.00 56.17 192 GLN A CA 1
ATOM 1461 C C . GLN A 1 123 ? 25.425 16.068 31.303 1.00 57.93 192 GLN A C 1
ATOM 1462 O O . GLN A 1 123 ? 25.289 15.222 32.192 1.00 59.68 192 GLN A O 1
ATOM 1476 N N . LEU A 1 124 ? 26.622 16.534 30.941 1.00 55.79 193 LEU A N 1
ATOM 1477 C CA . LEU A 1 124 ? 27.857 16.019 31.520 1.00 54.51 193 LEU A CA 1
ATOM 1478 C C . LEU A 1 124 ? 28.615 17.069 32.322 1.00 51.74 193 LEU A C 1
ATOM 1479 O O . LEU A 1 124 ? 29.738 16.798 32.768 1.00 52.96 193 LEU A O 1
ATOM 1495 N N . GLY A 1 125 ? 28.040 18.252 32.520 1.00 51.43 194 GLY A N 1
ATOM 1496 C CA . GLY A 1 125 ? 28.615 19.223 33.430 1.00 51.03 194 GLY A CA 1
ATOM 1497 C C . GLY A 1 125 ? 29.922 19.838 32.990 1.00 52.41 194 GLY A C 1
ATOM 1498 O O . GLY A 1 125 ? 30.687 20.310 33.835 1.00 52.66 194 GLY A O 1
ATOM 1519 N N . SER A 1 127 ? 32.472 22.581 31.504 1.00 51.95 196 SER A N 1
ATOM 1520 C CA . SER A 1 127 ? 32.527 24.031 31.438 1.00 49.71 196 SER A CA 1
ATOM 1521 C C . SER A 1 127 ? 32.554 24.505 29.988 1.00 52.31 196 SER A C 1
ATOM 1522 O O . SER A 1 127 ? 32.877 23.756 29.062 1.00 52.06 196 SER A O 1
ATOM 1530 N N . LEU A 1 128 ? 32.208 25.781 29.803 1.00 53.58 197 LEU A N 1
ATOM 1531 C CA . LEU A 1 128 ? 32.272 26.385 28.476 1.00 53.41 197 LEU A CA 1
ATOM 1532 C C . LEU A 1 128 ? 33.667 26.248 27.882 1.00 53.06 197 LEU A C 1
ATOM 1533 O O . LEU A 1 128 ? 33.827 25.830 26.729 1.00 52.66 197 LEU A O 1
ATOM 1549 N N . ALA A 1 129 ? 34.693 26.594 28.661 1.00 51.89 198 ALA A N 1
ATOM 1550 C CA . ALA A 1 129 ? 36.060 26.536 28.156 1.00 52.71 198 ALA A CA 1
ATOM 1551 C C . ALA A 1 129 ? 36.439 25.122 27.738 1.00 54.58 198 ALA A C 1
ATOM 1552 O O . ALA A 1 129 ? 37.090 24.924 26.705 1.00 53.19 198 ALA A O 1
ATOM 1559 N N . ASP A 1 130 ? 36.040 24.123 28.528 1.00 50.29 199 ASP A N 1
ATOM 1560 C CA . ASP A 1 130 ? 36.377 22.744 28.195 1.00 50.94 199 ASP A CA 1
ATOM 1561 C C . ASP A 1 130 ? 35.553 22.228 27.022 1.00 50.33 199 ASP A C 1
ATOM 1562 O O . ASP A 1 130 ? 36.046 21.412 26.235 1.00 50.81 199 ASP A O 1
ATOM 1571 N N . VAL A 1 131 ? 34.305 22.680 26.885 1.00 52.25 200 VAL A N 1
ATOM 1572 C CA . VAL A 1 131 ? 33.513 22.298 25.719 1.00 48.56 200 VAL A CA 1
ATOM 1573 C C . VAL A 1 131 ? 34.143 22.857 24.450 1.00 50.78 200 VAL A C 1
ATOM 1574 O O . VAL A 1 131 ? 34.210 22.177 23.420 1.00 50.29 200 VAL A O 1
ATOM 1587 N N . LYS A 1 132 ? 34.618 24.103 24.503 1.00 51.71 201 LYS A N 1
ATOM 1588 C CA . LYS A 1 132 ? 35.219 24.706 23.317 1.00 53.74 201 LYS A CA 1
ATOM 1589 C C . LYS A 1 132 ? 36.497 23.977 22.919 1.00 53.03 201 LYS A C 1
ATOM 1590 O O . LYS A 1 132 ? 36.731 23.736 21.729 1.00 52.96 201 LYS A O 1
ATOM 1609 N N . ASN A 1 133 ? 37.328 23.605 23.896 1.00 50.47 202 ASN A N 1
ATOM 1610 C CA . ASN A 1 133 ? 38.486 22.771 23.592 1.00 48.79 202 ASN A CA 1
ATOM 1611 C C . ASN A 1 133 ? 38.064 21.482 22.898 1.00 50.28 202 ASN A C 1
ATOM 1612 O O . ASN A 1 133 ? 38.697 21.052 21.926 1.00 49.27 202 ASN A O 1
ATOM 1623 N N . LEU A 1 134 ? 36.996 20.849 23.387 1.00 47.34 203 LEU A N 1
ATOM 1624 C CA . LEU A 1 134 ? 36.535 19.599 22.794 1.00 47.47 203 LEU A CA 1
ATOM 1625 C C . LEU A 1 134 ? 36.107 19.801 21.345 1.00 50.61 203 LEU A C 1
ATOM 1626 O O . LEU A 1 134 ? 36.480 19.021 20.460 1.00 50.64 203 LEU A O 1
ATOM 1642 N N . ILE A 1 135 ? 35.321 20.847 21.082 1.00 48.79 204 ILE A N 1
ATOM 1643 C CA . ILE A 1 135 ? 34.852 21.096 19.722 1.00 52.45 204 ILE A CA 1
ATOM 1644 C C . ILE A 1 135 ? 36.028 21.372 18.794 1.00 54.08 204 ILE A C 1
ATOM 1645 O O . ILE A 1 135 ? 36.067 20.896 17.652 1.00 53.25 204 ILE A O 1
ATOM 1661 N N . GLN A 1 136 ? 37.006 22.139 19.272 1.00 53.27 205 GLN A N 1
ATOM 1662 C CA . GLN A 1 136 ? 38.049 22.685 18.417 1.00 52.29 205 GLN A CA 1
ATOM 1663 C C . GLN A 1 136 ? 39.234 21.753 18.217 1.00 51.45 205 GLN A C 1
ATOM 1664 O O . GLN A 1 136 ? 40.022 21.974 17.290 1.00 50.58 205 GLN A O 1
ATOM 1678 N N . ASN A 1 137 ? 39.390 20.727 19.051 1.00 48.85 206 ASN A N 1
ATOM 1679 C CA . ASN A 1 137 ? 40.471 19.755 18.876 1.00 47.90 206 ASN A CA 1
ATOM 1680 C C . ASN A 1 137 ? 40.011 18.748 17.829 1.00 48.35 206 ASN A C 1
ATOM 1681 O O . ASN A 1 137 ? 39.357 17.748 18.133 1.00 47.30 206 ASN A O 1
ATOM 1692 N N . GLN A 1 138 ? 40.368 19.017 16.571 1.00 47.99 207 GLN A N 1
ATOM 1693 C CA . GLN A 1 138 ? 39.818 18.244 15.463 1.00 48.06 207 GLN A CA 1
ATOM 1694 C C . GLN A 1 138 ? 40.215 16.775 15.552 1.00 46.03 207 GLN A C 1
ATOM 1695 O O . GLN A 1 138 ? 39.394 15.889 15.290 1.00 42.76 207 GLN A O 1
ATOM 1709 N N . ASP A 1 139 ? 41.469 16.493 15.917 1.00 46.47 208 ASP A N 1
ATOM 1710 C CA . ASP A 1 139 ? 41.923 15.106 15.948 1.00 49.49 208 ASP A CA 1
ATOM 1711 C C . ASP A 1 139 ? 41.256 14.312 17.063 1.00 47.28 208 ASP A C 1
ATOM 1712 O O . ASP A 1 139 ? 41.010 13.111 16.903 1.00 46.16 208 ASP A O 1
ATOM 1721 N N . ASP A 1 140 ? 40.954 14.952 18.190 1.00 46.71 209 ASP A N 1
ATOM 1722 C CA . ASP A 1 140 ? 40.324 14.268 19.310 1.00 44.24 209 ASP A CA 1
ATOM 1723 C C . ASP A 1 140 ? 38.803 14.273 19.235 1.00 41.82 209 ASP A C 1
ATOM 1724 O O . ASP A 1 140 ? 38.160 13.602 20.049 1.00 39.61 209 ASP A O 1
ATOM 1733 N N . PHE A 1 141 ? 38.214 14.992 18.283 1.00 42.71 210 PHE A N 1
ATOM 1734 C CA . PHE A 1 141 ? 36.765 15.112 18.236 1.00 41.08 210 PHE A CA 1
ATOM 1735 C C . PHE A 1 141 ? 36.119 13.823 17.738 1.00 40.26 210 PHE A C 1
ATOM 1736 O O . PHE A 1 141 ? 36.703 13.065 16.959 1.00 40.65 210 PHE A O 1
ATOM 1753 N N . GLY A 1 142 ? 34.890 13.592 18.197 1.00 38.22 211 GLY A N 1
ATOM 1754 C CA . GLY A 1 142 ? 34.086 12.467 17.766 1.00 38.85 211 GLY A CA 1
ATOM 1755 C C . GLY A 1 142 ? 32.849 12.326 18.629 1.00 39.36 211 GLY A C 1
ATOM 1756 O O . GLY A 1 142 ? 32.863 12.722 19.798 1.00 44.21 211 GLY A O 1
ATOM 1760 N N . ILE A 1 143 ? 31.774 11.768 18.074 1.00 38.92 212 ILE A N 1
ATOM 1761 C CA . ILE A 1 143 ? 30.515 11.598 18.780 1.00 39.99 212 ILE A CA 1
ATOM 1762 C C . ILE A 1 143 ? 30.098 10.134 18.688 1.00 38.09 212 ILE A C 1
ATOM 1763 O O . ILE A 1 143 ? 30.795 9.311 18.094 1.00 40.32 212 ILE A O 1
ATOM 1779 N N . ASP A 1 144 ? 28.940 9.814 19.267 1.00 37.30 213 ASP A N 1
ATOM 1780 C CA . ASP A 1 144 ? 28.462 8.431 19.261 1.00 40.65 213 ASP A CA 1
ATOM 1781 C C . ASP A 1 144 ? 26.971 8.397 18.926 1.00 40.34 213 ASP A C 1
ATOM 1782 O O . ASP A 1 144 ? 26.359 9.404 18.585 1.00 39.94 213 ASP A O 1
ATOM 1791 N N . THR A 1 145 ? 26.377 7.193 19.012 1.00 40.31 214 THR A N 1
ATOM 1792 C CA . THR A 1 145 ? 24.982 7.044 18.609 1.00 41.54 214 THR A CA 1
ATOM 1793 C C . THR A 1 145 ? 24.030 7.760 19.559 1.00 43.34 214 THR A C 1
ATOM 1794 O O . THR A 1 145 ? 22.911 8.096 19.156 1.00 42.76 214 THR A O 1
ATOM 1805 N N . GLY A 1 146 ? 24.448 8.004 20.802 1.00 43.50 215 GLY A N 1
ATOM 1806 C CA . GLY A 1 146 ? 23.602 8.750 21.719 1.00 42.57 215 GLY A CA 1
ATOM 1807 C C . GLY A 1 146 ? 23.531 10.222 21.361 1.00 43.38 215 GLY A C 1
ATOM 1808 O O . GLY A 1 146 ? 22.453 10.823 21.358 1.00 46.79 215 GLY A O 1
ATOM 1812 N N . VAL A 1 147 ? 24.685 10.823 21.062 1.00 44.30 216 VAL A N 1
ATOM 1813 C CA . VAL A 1 147 ? 24.704 12.186 20.538 1.00 43.32 216 VAL A CA 1
ATOM 1814 C C . VAL A 1 147 ? 23.853 12.272 19.278 1.00 44.33 216 VAL A C 1
ATOM 1815 O O . VAL A 1 147 ? 23.031 13.183 19.118 1.00 44.59 216 VAL A O 1
ATOM 1828 N N . LEU A 1 148 ? 24.040 11.322 18.361 1.00 43.85 217 LEU A N 1
ATOM 1829 C CA . LEU A 1 148 ? 23.264 11.320 17.128 1.00 43.43 217 LEU A CA 1
ATOM 1830 C C . LEU A 1 148 ? 21.770 11.312 17.423 1.00 42.40 217 LEU A C 1
ATOM 1831 O O . LEU A 1 148 ? 21.007 12.100 16.852 1.00 41.34 217 LEU A O 1
ATOM 1847 N N . ALA A 1 149 ? 21.333 10.422 18.316 1.00 43.83 218 ALA A N 1
ATOM 1848 C CA . ALA A 1 149 ? 19.912 10.339 18.634 1.00 44.61 218 ALA A CA 1
ATOM 1849 C C . ALA A 1 149 ? 19.400 11.651 19.211 1.00 45.19 218 ALA A C 1
ATOM 1850 O O . ALA A 1 149 ? 18.295 12.094 18.876 1.00 46.47 218 ALA A O 1
ATOM 1857 N N . GLN A 1 150 ? 20.190 12.294 20.075 1.00 43.93 219 GLN A N 1
ATOM 1858 C CA . GLN A 1 150 ? 19.758 13.561 20.655 1.00 45.07 219 GLN A CA 1
ATOM 1859 C C . GLN A 1 150 ? 19.722 14.668 19.608 1.00 47.09 219 GLN A C 1
ATOM 1860 O O . GLN A 1 150 ? 18.833 15.526 19.640 1.00 50.88 219 GLN A O 1
ATOM 1874 N N . ILE A 1 151 ? 20.677 14.673 18.674 1.00 48.02 220 ILE A N 1
ATOM 1875 C CA . ILE A 1 151 ? 20.624 15.640 17.580 1.00 45.49 220 ILE A CA 1
ATOM 1876 C C . ILE A 1 151 ? 19.355 15.436 16.764 1.00 47.34 220 ILE A C 1
ATOM 1877 O O . ILE A 1 151 ? 18.641 16.392 16.438 1.00 50.53 220 ILE A O 1
ATOM 1893 N N . LEU A 1 152 ? 19.057 14.182 16.421 1.00 47.09 221 LEU A N 1
ATOM 1894 C CA . LEU A 1 152 ? 17.882 13.900 15.604 1.00 47.89 221 LEU A CA 1
ATOM 1895 C C . LEU A 1 152 ? 16.601 14.280 16.334 1.00 50.70 221 LEU A C 1
ATOM 1896 O O . LEU A 1 152 ? 15.641 14.754 15.714 1.00 49.96 221 LEU A O 1
ATOM 1912 N N . LYS A 1 153 ? 16.571 14.091 17.654 1.00 50.28 222 LYS A N 1
ATOM 1913 C CA . LYS A 1 153 ? 15.380 14.435 18.424 1.00 53.56 222 LYS A CA 1
ATOM 1914 C C . LYS A 1 153 ? 15.193 15.947 18.502 1.00 54.38 222 LYS A C 1
ATOM 1915 O O . LYS A 1 153 ? 14.107 16.462 18.215 1.00 57.18 222 LYS A O 1
ATOM 1934 N N . GLN A 1 154 ? 16.244 16.677 18.882 1.00 54.18 223 GLN A N 1
ATOM 1935 C CA . GLN A 1 154 ? 16.110 18.118 19.072 1.00 58.69 223 GLN A CA 1
ATOM 1936 C C . GLN A 1 154 ? 15.924 18.840 17.742 1.00 57.57 223 GLN A C 1
ATOM 1937 O O . GLN A 1 154 ? 14.994 19.640 17.583 1.00 59.07 223 GLN A O 1
ATOM 1951 N N . LYS A 1 155 ? 16.800 18.570 16.772 1.00 56.51 224 LYS A N 1
ATOM 1952 C CA . LYS A 1 155 ? 16.767 19.318 15.519 1.00 55.76 224 LYS A CA 1
ATOM 1953 C C . LYS A 1 155 ? 15.570 18.926 14.660 1.00 54.89 224 LYS A C 1
ATOM 1954 O O . LYS A 1 155 ? 14.906 19.797 14.084 1.00 57.30 224 LYS A O 1
ATOM 1973 N N . PHE A 1 156 ? 15.279 17.628 14.554 1.00 55.97 225 PHE A N 1
ATOM 1974 C CA . PHE A 1 156 ? 14.304 17.136 13.592 1.00 54.96 225 PHE A CA 1
ATOM 1975 C C . PHE A 1 156 ? 13.097 16.453 14.217 1.00 56.64 225 PHE A C 1
ATOM 1976 O O . PHE A 1 156 ? 12.236 15.964 13.477 1.00 55.65 225 PHE A O 1
ATOM 1993 N N . ASN A 1 157 ? 13.006 16.392 15.544 1.00 57.93 226 ASN A N 1
ATOM 1994 C CA . ASN A 1 157 ? 11.870 15.752 16.204 1.00 61.28 226 ASN A CA 1
ATOM 1995 C C . ASN A 1 157 ? 11.675 14.329 15.689 1.00 57.26 226 ASN A C 1
ATOM 1996 O O . ASN A 1 157 ? 10.555 13.875 15.448 1.00 58.84 226 ASN A O 1
ATOM 2007 N N . GLN A 1 158 ? 12.785 13.615 15.513 1.00 57.11 227 GLN A N 1
ATOM 2008 C CA . GLN A 1 158 ? 12.780 12.271 14.934 1.00 52.84 227 GLN A CA 1
ATOM 2009 C C . GLN A 1 158 ? 13.305 11.267 15.949 1.00 51.89 227 GLN A C 1
ATOM 2010 O O . GLN A 1 158 ? 14.520 11.209 16.195 1.00 49.67 227 GLN A O 1
ATOM 2024 N N . PRO A 1 159 ? 12.443 10.458 16.568 1.00 53.55 228 PRO A N 1
ATOM 2025 C CA . PRO A 1 159 ? 12.944 9.396 17.449 1.00 50.63 228 PRO A CA 1
ATOM 2026 C C . PRO A 1 159 ? 13.605 8.286 16.648 1.00 49.14 228 PRO A C 1
ATOM 2027 O O . PRO A 1 159 ? 13.325 8.079 15.465 1.00 50.27 228 PRO A O 1
ATOM 2038 N N . VAL A 1 160 ? 14.499 7.558 17.320 1.00 48.89 229 VAL A N 1
ATOM 2039 C CA . VAL A 1 160 ? 15.196 6.437 16.710 1.00 47.83 229 VAL A CA 1
ATOM 2040 C C . VAL A 1 160 ? 15.239 5.269 17.683 1.00 47.97 229 VAL A C 1
ATOM 2041 O O . VAL A 1 160 ? 15.011 5.413 18.886 1.00 47.41 229 VAL A O 1
ATOM 2054 N N . LYS A 1 161 ? 15.520 4.097 17.129 1.00 46.51 230 LYS A N 1
ATOM 2055 C CA . LYS A 1 161 ? 15.908 2.914 17.876 1.00 46.32 230 LYS A CA 1
ATOM 2056 C C . LYS A 1 161 ? 17.249 2.446 17.328 1.00 46.36 230 LYS A C 1
ATOM 2057 O O . LYS A 1 161 ? 17.624 2.774 16.198 1.00 45.20 230 LYS A O 1
ATOM 2076 N N . GLU A 1 162 ? 17.984 1.687 18.132 1.00 45.24 231 GLU A N 1
ATOM 2077 C CA . GLU A 1 162 ? 19.298 1.226 17.710 1.00 46.55 231 GLU A CA 1
ATOM 2078 C C . GLU A 1 162 ? 19.533 -0.192 18.198 1.00 43.35 231 GLU A C 1
ATOM 2079 O O . GLU A 1 162 ? 19.014 -0.609 19.236 1.00 40.16 231 GLU A O 1
ATOM 2091 N N . SER A 1 163 ? 20.333 -0.926 17.431 1.00 43.73 232 SER A N 1
ATOM 2092 C CA . SER A 1 163 ? 20.695 -2.289 17.777 1.00 42.59 232 SER A CA 1
ATOM 2093 C C . SER A 1 163 ? 21.891 -2.699 16.935 1.00 41.54 232 SER A C 1
ATOM 2094 O O . SER A 1 163 ? 22.037 -2.264 15.790 1.00 42.55 232 SER A O 1
ATOM 2102 N N . LYS A 1 164 ? 22.750 -3.528 17.516 1.00 40.41 233 LYS A N 1
ATOM 2103 C CA . LYS A 1 164 ? 23.721 -4.249 16.708 1.00 42.61 233 LYS A CA 1
ATOM 2104 C C . LYS A 1 164 ? 22.973 -5.252 15.841 1.00 42.99 233 LYS A C 1
ATOM 2105 O O . LYS A 1 164 ? 21.989 -5.858 16.275 1.00 42.43 233 LYS A O 1
ATOM 2124 N N . ILE A 1 165 ? 23.414 -5.400 14.594 1.00 41.64 234 ILE A N 1
ATOM 2125 C CA . ILE A 1 165 ? 22.722 -6.313 13.691 1.00 44.15 234 ILE A CA 1
ATOM 2126 C C . ILE A 1 165 ? 22.726 -7.725 14.262 1.00 47.60 234 ILE A C 1
ATOM 2127 O O . ILE A 1 165 ? 21.713 -8.435 14.211 1.00 44.72 234 ILE A O 1
ATOM 2143 N N . CYS A 1 166 ? 23.853 -8.147 14.841 1.00 45.10 235 CYS A N 1
ATOM 2144 C CA . CYS A 1 166 ? 23.958 -9.501 15.371 1.00 47.67 235 CYS A CA 1
ATOM 2145 C C . CYS A 1 166 ? 23.041 -9.742 16.566 1.00 46.33 235 CYS A C 1
ATOM 2146 O O . CYS A 1 166 ? 22.722 -10.900 16.856 1.00 50.78 235 CYS A O 1
ATOM 2154 N N . ASP A 1 167 ? 22.610 -8.691 17.265 1.00 45.64 236 ASP A N 1
ATOM 2155 C CA . ASP A 1 167 ? 21.683 -8.848 18.379 1.00 46.34 236 ASP A CA 1
ATOM 2156 C C . ASP A 1 167 ? 20.221 -8.847 17.947 1.00 48.43 236 ASP A C 1
ATOM 2157 O O . ASP A 1 167 ? 19.343 -9.066 18.789 1.00 47.24 236 ASP A O 1
ATOM 2166 N N . LEU A 1 168 ? 19.936 -8.606 16.670 1.00 49.21 237 LEU A N 1
ATOM 2167 C CA . LEU A 1 168 ? 18.555 -8.499 16.226 1.00 49.58 237 LEU A CA 1
ATOM 2168 C C . LEU A 1 168 ? 17.824 -9.829 16.412 1.00 53.60 237 LEU A C 1
ATOM 2169 O O . LEU A 1 168 ? 18.429 -10.900 16.304 1.00 51.85 237 LEU A O 1
ATOM 2185 N N . PRO A 1 169 ? 16.520 -9.790 16.689 1.00 56.53 238 PRO A N 1
ATOM 2186 C CA . PRO A 1 169 ? 15.745 -11.037 16.729 1.00 59.21 238 PRO A CA 1
ATOM 2187 C C . PRO A 1 169 ? 15.851 -11.784 15.408 1.00 57.38 238 PRO A C 1
ATOM 2188 O O . PRO A 1 169 ? 15.717 -11.197 14.332 1.00 54.83 238 PRO A O 1
ATOM 2199 N N . ASP A 1 170 ? 16.106 -13.087 15.498 1.00 58.09 239 ASP A N 1
ATOM 2200 C CA . ASP A 1 170 ? 16.119 -14.010 14.369 1.00 58.24 239 ASP A CA 1
ATOM 2201 C C . ASP A 1 170 ? 17.285 -13.793 13.413 1.00 53.24 239 ASP A C 1
ATOM 2202 O O . ASP A 1 170 ? 17.257 -14.322 12.295 1.00 53.88 239 ASP A O 1
ATOM 2211 N N . CYS A 1 171 ? 18.313 -13.035 13.805 1.00 52.78 240 CYS A N 1
ATOM 2212 C CA . CYS A 1 171 ? 19.419 -12.794 12.883 1.00 48.86 240 CYS A CA 1
ATOM 2213 C C . CYS A 1 171 ? 20.105 -14.098 12.494 1.00 50.66 240 CYS A C 1
ATOM 2214 O O . CYS A 1 171 ? 20.516 -14.272 11.341 1.00 52.05 240 CYS A O 1
ATOM 2222 N N . ALA A 1 172 ? 20.241 -15.026 13.445 1.00 50.10 241 ALA A N 1
ATOM 2223 C CA . ALA A 1 172 ? 20.886 -16.300 13.150 1.00 49.31 241 ALA A CA 1
ATOM 2224 C C . ALA A 1 172 ? 20.131 -17.078 12.081 1.00 52.42 241 ALA A C 1
ATOM 2225 O O . ALA A 1 172 ? 20.742 -17.836 11.320 1.00 54.50 241 ALA A O 1
ATOM 2232 N N . LEU A 1 173 ? 18.808 -16.912 12.009 1.00 54.74 242 LEU A N 1
ATOM 2233 C CA . LEU A 1 173 ? 18.019 -17.623 11.008 1.00 54.47 242 LEU A CA 1
ATOM 2234 C C . LEU A 1 173 ? 18.158 -16.981 9.634 1.00 53.37 242 LEU A C 1
ATOM 2235 O O . LEU A 1 173 ? 18.209 -17.682 8.617 1.00 57.62 242 LEU A O 1
ATOM 2251 N N . SER A 1 174 ? 18.216 -15.652 9.587 1.00 52.79 243 SER A N 1
ATOM 2252 C CA . SER A 1 174 ? 18.369 -14.928 8.334 1.00 52.34 243 SER A CA 1
ATOM 2253 C C . SER A 1 174 ? 18.756 -13.485 8.620 1.00 50.68 243 SER A C 1
ATOM 2254 O O . SER A 1 174 ? 17.953 -12.715 9.156 1.00 50.68 243 SER A O 1
ATOM 2262 N N . LYS A 1 175 ? 19.988 -13.113 8.275 1.00 49.44 244 LYS A N 1
ATOM 2263 C CA . LYS A 1 175 ? 20.427 -11.739 8.491 1.00 49.40 244 LYS A CA 1
ATOM 2264 C C . LYS A 1 175 ? 19.612 -10.764 7.650 1.00 49.15 244 LYS A C 1
ATOM 2265 O O . LYS A 1 175 ? 19.181 -9.716 8.147 1.00 46.64 244 LYS A O 1
ATOM 2284 N N . GLN A 1 176 ? 19.376 -11.096 6.378 1.00 47.69 245 GLN A N 1
ATOM 2285 C CA . GLN A 1 176 ? 18.644 -10.190 5.497 1.00 50.15 245 GLN A CA 1
ATOM 2286 C C . GLN A 1 176 ? 17.269 -9.855 6.066 1.00 52.47 245 GLN A C 1
ATOM 2287 O O . GLN A 1 176 ? 16.888 -8.682 6.146 1.00 53.67 245 GLN A O 1
ATOM 2301 N N . GLN A 1 177 ? 16.503 -10.873 6.464 1.00 52.19 246 GLN A N 1
ATOM 2302 C CA . GLN A 1 177 ? 15.139 -10.618 6.914 1.00 54.26 246 GLN A CA 1
ATOM 2303 C C . GLN A 1 177 ? 15.097 -10.018 8.312 1.00 53.34 246 GLN A C 1
ATOM 2304 O O . GLN A 1 177 ? 14.211 -9.206 8.603 1.00 53.47 246 GLN A O 1
ATOM 2318 N N . ALA A 1 178 ? 16.037 -10.386 9.184 1.00 50.57 247 ALA A N 1
ATOM 2319 C CA . ALA A 1 178 ? 16.093 -9.750 10.496 1.00 51.66 247 ALA A CA 1
ATOM 2320 C C . ALA A 1 178 ? 16.304 -8.248 10.359 1.00 51.41 247 ALA A C 1
ATOM 2321 O O . ALA A 1 178 ? 15.685 -7.455 11.079 1.00 50.09 247 ALA A O 1
ATOM 2328 N N . VAL A 1 179 ? 17.169 -7.837 9.427 1.00 48.18 248 VAL A N 1
ATOM 2329 C CA . VAL A 1 179 ? 17.433 -6.415 9.234 1.00 49.53 248 VAL A CA 1
ATOM 2330 C C . VAL A 1 179 ? 16.246 -5.739 8.561 1.00 50.22 248 VAL A C 1
ATOM 2331 O O . VAL A 1 179 ? 15.826 -4.649 8.969 1.00 50.13 248 VAL A O 1
ATOM 2344 N N . GLU A 1 180 ? 15.686 -6.369 7.525 1.00 48.81 249 GLU A N 1
ATOM 2345 C CA . GLU A 1 180 ? 14.482 -5.840 6.892 1.00 50.22 249 GLU A CA 1
ATOM 2346 C C . GLU A 1 180 ? 13.368 -5.631 7.913 1.00 51.78 249 GLU A C 1
ATOM 2347 O O . GLU A 1 180 ? 12.75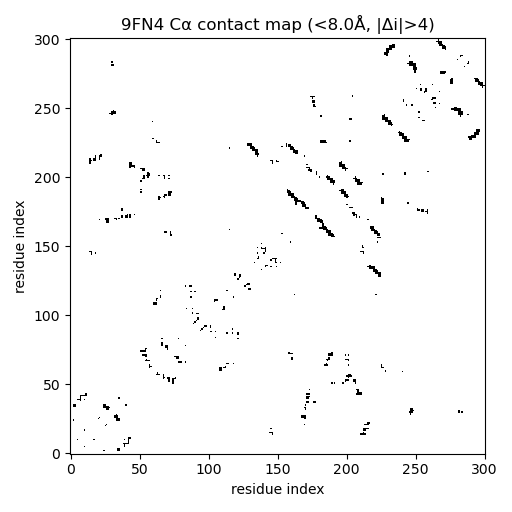3 -4.560 7.970 1.00 53.22 249 GLU A O 1
ATOM 2359 N N . ASN A 1 181 ? 13.085 -6.653 8.725 1.00 51.35 250 ASN A N 1
ATOM 2360 C CA . ASN A 1 181 ? 11.990 -6.541 9.683 1.00 52.96 250 ASN A CA 1
ATOM 2361 C C . ASN A 1 181 ? 12.268 -5.463 10.723 1.00 52.52 250 ASN A C 1
ATOM 2362 O O . ASN A 1 181 ? 11.339 -4.787 11.182 1.00 52.60 250 ASN A O 1
ATOM 2373 N N . TYR A 1 182 ? 13.534 -5.287 11.105 1.00 52.48 251 TYR A N 1
ATOM 2374 C CA . TYR A 1 182 ? 13.876 -4.254 12.076 1.00 50.05 251 TYR A CA 1
ATOM 2375 C C . TYR A 1 182 ? 13.716 -2.862 11.478 1.00 50.11 251 TYR A C 1
ATOM 2376 O O . TYR A 1 182 ? 13.212 -1.948 12.141 1.00 49.84 251 TYR A O 1
ATOM 2394 N N . ILE A 1 183 ? 14.134 -2.686 10.223 1.00 50.10 252 ILE A N 1
ATOM 2395 C CA . ILE A 1 183 ? 14.045 -1.379 9.580 1.00 48.60 252 ILE A CA 1
ATOM 2396 C C . ILE A 1 183 ? 12.591 -1.009 9.313 1.00 51.58 252 ILE A C 1
ATOM 2397 O O . ILE A 1 183 ? 12.205 0.161 9.425 1.00 51.50 252 ILE A O 1
ATOM 2413 N N . GLY A 1 184 ? 11.767 -1.989 8.961 1.00 54.13 253 GLY A N 1
ATOM 2414 C CA . GLY A 1 184 ? 10.367 -1.698 8.686 1.00 52.20 253 GLY A CA 1
ATOM 2415 C C . GLY A 1 184 ? 10.220 -0.841 7.443 1.00 53.56 253 GLY A C 1
ATOM 2416 O O . GLY A 1 184 ? 10.847 -1.091 6.407 1.00 48.63 253 GLY A O 1
ATOM 2420 N N . LYS A 1 185 ? 9.383 0.188 7.545 1.00 53.97 254 LYS A N 1
ATOM 2421 C CA . LYS A 1 185 ? 9.087 1.079 6.433 1.00 57.01 254 LYS A CA 1
ATOM 2422 C C . LYS A 1 185 ? 9.988 2.309 6.400 1.00 54.97 254 LYS A C 1
ATOM 2423 O O . LYS A 1 185 ? 9.725 3.234 5.624 1.00 54.59 254 LYS A O 1
ATOM 2442 N N . ALA A 1 186 ? 11.034 2.343 7.220 1.00 54.16 255 ALA A N 1
ATOM 2443 C CA . ALA A 1 186 ? 11.926 3.493 7.240 1.00 53.96 255 ALA A CA 1
ATOM 2444 C C . ALA A 1 186 ? 12.588 3.685 5.879 1.00 54.31 255 ALA A C 1
ATOM 2445 O O . ALA A 1 186 ? 12.897 2.724 5.169 1.00 52.19 255 ALA A O 1
ATOM 2452 N N . LYS A 1 187 ? 12.802 4.950 5.519 1.00 53.94 256 LYS A N 1
ATOM 2453 C CA . LYS A 1 187 ? 13.416 5.308 4.248 1.00 54.80 256 LYS A CA 1
ATOM 2454 C C . LYS A 1 187 ? 14.927 5.474 4.342 1.00 50.17 256 LYS A C 1
ATOM 2455 O O . LYS A 1 187 ? 15.592 5.557 3.304 1.00 48.46 256 LYS A O 1
ATOM 2474 N N . TRP A 1 188 ? 15.482 5.527 5.551 1.00 47.80 257 TRP A N 1
ATOM 2475 C CA . TRP A 1 188 ? 16.922 5.630 5.720 1.00 46.32 257 TRP A CA 1
ATOM 2476 C C . TRP A 1 188 ? 17.324 4.949 7.018 1.00 45.03 257 TRP A C 1
ATOM 2477 O O . TRP A 1 188 ? 16.503 4.731 7.912 1.00 47.26 257 TRP A O 1
ATOM 2498 N N . VAL A 1 189 ? 18.606 4.603 7.100 1.00 44.36 258 VAL A N 1
ATOM 2499 C CA . VAL A 1 189 ? 19.211 4.091 8.320 1.00 43.16 258 VAL A CA 1
ATOM 2500 C C . VAL A 1 189 ? 20.633 4.627 8.395 1.00 41.75 258 VAL A C 1
ATOM 2501 O O . VAL A 1 189 ? 21.266 4.907 7.372 1.00 41.41 258 VAL A O 1
ATOM 2514 N N . ILE A 1 190 ? 21.128 4.776 9.618 1.00 41.24 259 ILE A N 1
ATOM 2515 C CA . ILE A 1 190 ? 22.510 5.158 9.877 1.00 40.54 259 ILE A CA 1
ATOM 2516 C C . ILE A 1 190 ? 23.215 3.972 10.519 1.00 40.40 259 ILE A C 1
ATOM 2517 O O . ILE A 1 190 ? 22.625 3.249 11.331 1.00 39.68 259 ILE A O 1
ATOM 2533 N N . VAL A 1 191 ? 24.472 3.765 10.139 1.00 39.21 260 VAL A N 1
ATOM 2534 C CA . VAL A 1 191 ? 25.246 2.601 10.551 1.00 35.63 260 VAL A CA 1
ATOM 2535 C C . VAL A 1 191 ? 26.523 3.086 11.217 1.00 35.81 260 VAL A C 1
ATOM 2536 O O . VAL A 1 191 ? 27.236 3.928 10.661 1.00 35.44 260 VAL A O 1
ATOM 2549 N N . ALA A 1 192 ? 26.812 2.550 12.397 1.00 38.52 261 ALA A N 1
ATOM 2550 C CA . ALA A 1 192 ? 28.037 2.852 13.125 1.00 36.15 261 ALA A CA 1
ATOM 2551 C C . ALA A 1 192 ? 28.886 1.590 13.188 1.00 35.35 261 ALA A C 1
ATOM 2552 O O . ALA A 1 192 ? 28.423 0.551 13.672 1.00 36.03 261 ALA A O 1
ATOM 2559 N N . ASN A 1 193 ? 30.117 1.676 12.688 1.00 32.06 262 ASN A N 1
ATOM 2560 C CA . ASN A 1 193 ? 31.074 0.582 12.825 1.00 35.78 262 ASN A CA 1
ATOM 2561 C C . ASN A 1 193 ? 31.891 0.851 14.080 1.00 35.29 262 ASN A C 1
ATOM 2562 O O . ASN A 1 193 ? 32.929 1.514 14.047 1.00 36.55 262 ASN A O 1
ATOM 2573 N N . ILE A 1 194 ? 31.404 0.340 15.204 1.00 36.35 263 ILE A N 1
ATOM 2574 C CA . ILE A 1 194 ? 32.086 0.439 16.486 1.00 34.46 263 ILE A CA 1
ATOM 2575 C C . ILE A 1 194 ? 32.888 -0.839 16.679 1.00 33.12 263 ILE A C 1
ATOM 2576 O O . ILE A 1 194 ? 32.344 -1.945 16.565 1.00 38.68 263 ILE A O 1
ATOM 2592 N N . GLY A 1 195 ? 34.175 -0.695 16.943 1.00 36.51 264 GLY A N 1
ATOM 2593 C CA . GLY A 1 195 ? 35.064 -1.822 17.077 1.00 37.12 264 GLY A CA 1
ATOM 2594 C C . GLY A 1 195 ? 36.372 -1.563 16.361 1.00 36.76 264 GLY A C 1
ATOM 2595 O O . GLY A 1 195 ? 36.674 -0.445 15.946 1.00 38.40 264 GLY A O 1
ATOM 2599 N N . THR A 1 196 ? 37.151 -2.629 16.201 1.00 38.85 265 THR A N 1
ATOM 2600 C CA . THR A 1 196 ? 38.518 -2.536 15.716 1.00 40.50 265 THR A CA 1
ATOM 2601 C C . THR A 1 196 ? 38.680 -2.925 14.253 1.00 38.86 265 THR A C 1
ATOM 2602 O O . THR A 1 196 ? 39.797 -2.854 13.733 1.00 40.53 265 THR A O 1
ATOM 2613 N N . GLU A 1 197 ? 37.611 -3.329 13.574 1.00 39.65 266 GLU A N 1
ATOM 2614 C CA . GLU A 1 197 ? 37.738 -3.940 12.260 1.00 39.19 266 GLU A CA 1
ATOM 2615 C C . GLU A 1 197 ? 37.443 -2.952 11.139 1.00 37.78 266 GLU A C 1
ATOM 2616 O O . GLU A 1 197 ? 36.603 -2.057 11.268 1.00 36.67 266 GLU A O 1
ATOM 2628 N N . VAL A 1 198 ? 38.156 -3.138 10.031 1.00 40.82 267 VAL A N 1
ATOM 2629 C CA . VAL A 1 198 ? 37.975 -2.372 8.803 1.00 37.41 267 VAL A CA 1
ATOM 2630 C C . VAL A 1 198 ? 37.503 -3.352 7.738 1.00 36.22 267 VAL A C 1
ATOM 2631 O O . VAL A 1 198 ? 38.187 -4.345 7.459 1.00 37.80 267 VAL A O 1
ATOM 2644 N N . PHE A 1 199 ? 36.336 -3.085 7.157 1.00 35.13 268 PHE A N 1
ATOM 2645 C CA . PHE A 1 199 ? 35.680 -4.015 6.248 1.00 35.76 268 PHE A CA 1
ATOM 2646 C C . PHE A 1 199 ? 35.769 -3.501 4.817 1.00 37.26 268 PHE A C 1
ATOM 2647 O O . PHE A 1 199 ? 35.320 -2.387 4.523 1.00 37.10 268 PHE A O 1
ATOM 2664 N N . ASP A 1 200 ? 36.338 -4.314 3.931 1.00 36.14 269 ASP A N 1
ATOM 2665 C CA . ASP A 1 200 ? 36.187 -4.063 2.505 1.00 39.32 269 ASP A CA 1
ATOM 2666 C C . ASP A 1 200 ? 34.716 -4.180 2.129 1.00 37.82 269 ASP A C 1
ATOM 2667 O O . ASP A 1 200 ? 34.005 -5.068 2.606 1.00 38.63 269 ASP A O 1
ATOM 2693 N N . PRO A 1 202 ? 31.600 -3.516 -1.186 1.00 38.56 271 PRO A N 1
ATOM 2694 C CA . PRO A 1 202 ? 31.406 -3.372 -2.634 1.00 42.14 271 PRO A CA 1
ATOM 2695 C C . PRO A 1 202 ? 31.478 -1.914 -3.058 1.00 41.39 271 PRO A C 1
ATOM 2696 O O . PRO A 1 202 ? 31.042 -1.013 -2.337 1.00 38.47 271 PRO A O 1
ATOM 2707 N N . SER A 1 203 ? 32.033 -1.689 -4.244 1.00 44.65 272 SER A N 1
ATOM 2708 C CA . SER A 1 203 ? 32.139 -0.359 -4.817 1.00 47.37 272 SER A CA 1
ATOM 2709 C C . SER A 1 203 ? 31.928 -0.443 -6.319 1.00 45.97 272 SER A C 1
ATOM 2710 O O . SER A 1 203 ? 32.474 -1.326 -6.984 1.00 43.94 272 SER A O 1
ATOM 2718 N N . SER A 1 204 ? 31.127 0.483 -6.840 1.00 46.58 273 SER A N 1
ATOM 2719 C CA . SER A 1 204 ? 30.857 0.616 -8.270 1.00 53.40 273 SER A CA 1
ATOM 2720 C C . SER A 1 204 ? 31.876 1.504 -8.968 1.00 49.38 273 SER A C 1
ATOM 2721 O O . SER A 1 204 ? 31.519 2.329 -9.814 1.00 51.23 273 SER A O 1
ATOM 2729 N N . THR A 1 205 ? 33.154 1.364 -8.630 1.00 46.94 274 THR A N 1
ATOM 2730 C CA . THR A 1 205 ? 34.196 2.229 -9.166 1.00 46.26 274 THR A CA 1
ATOM 2731 C C . THR A 1 205 ? 35.495 1.431 -9.234 1.00 40.83 274 THR A C 1
ATOM 2732 O O . THR A 1 205 ? 35.496 0.202 -9.115 1.00 41.28 274 THR A O 1
ATOM 2743 N N . HIS A 1 206 ? 36.612 2.133 -9.429 1.00 39.57 275 HIS A N 1
ATOM 2744 C CA . HIS A 1 206 ? 37.886 1.450 -9.618 1.00 42.16 275 HIS A CA 1
ATOM 2745 C C . HIS A 1 206 ? 38.522 1.015 -8.304 1.00 42.00 275 HIS A C 1
ATOM 2746 O O . HIS A 1 206 ? 39.171 -0.035 -8.258 1.00 43.56 275 HIS A O 1
ATOM 2760 N N . ALA A 1 207 ? 38.355 1.791 -7.239 1.00 38.47 276 ALA A N 1
ATOM 2761 C CA . ALA A 1 207 ? 39.031 1.530 -5.979 1.00 38.54 276 ALA A CA 1
ATOM 2762 C C . ALA A 1 207 ? 38.105 0.837 -4.989 1.00 39.98 276 ALA A C 1
ATOM 2763 O O . ALA A 1 207 ? 36.880 0.833 -5.135 1.00 40.27 276 ALA A O 1
ATOM 2770 N N . VAL A 1 208 ? 38.716 0.243 -3.971 1.00 41.23 277 VAL A N 1
ATOM 2771 C CA . VAL A 1 208 ? 37.994 -0.280 -2.819 1.00 37.24 277 VAL A CA 1
ATOM 2772 C C . VAL A 1 208 ? 37.894 0.830 -1.784 1.00 39.89 277 VAL A C 1
ATOM 2773 O O . VAL A 1 208 ? 38.889 1.500 -1.482 1.00 36.58 277 VAL A O 1
ATOM 2786 N N . TYR A 1 209 ? 36.689 1.035 -1.247 1.00 38.81 278 TYR A N 1
ATOM 2787 C CA . TYR A 1 209 ? 36.426 2.030 -0.207 1.00 39.09 278 TYR A CA 1
ATOM 2788 C C . TYR A 1 209 ? 35.924 1.293 1.027 1.00 38.27 278 TYR A C 1
ATOM 2789 O O . TYR A 1 209 ? 34.716 1.059 1.178 1.00 38.29 278 TYR A O 1
ATOM 2807 N N . PRO A 1 210 ? 36.821 0.902 1.929 1.00 36.14 279 PRO A N 1
ATOM 2808 C CA . PRO A 1 210 ? 36.397 0.097 3.078 1.00 36.05 279 PRO A CA 1
ATOM 2809 C C . PRO A 1 210 ? 35.633 0.910 4.105 1.00 35.63 279 PRO A C 1
ATOM 2810 O O . PRO A 1 210 ? 35.774 2.134 4.206 1.00 35.14 279 PRO A O 1
ATOM 2821 N N . LEU A 1 211 ? 34.801 0.207 4.864 1.00 36.32 280 LEU A N 1
ATOM 2822 C CA . LEU A 1 211 ? 34.111 0.770 6.020 1.00 33.71 280 LEU A CA 1
ATOM 2823 C C . LEU A 1 211 ? 35.096 0.761 7.180 1.00 36.21 280 LEU A C 1
ATOM 2824 O O . LEU A 1 211 ? 35.364 -0.286 7.774 1.00 34.81 280 LEU A O 1
ATOM 2840 N N . THR A 1 212 ? 35.650 1.926 7.504 1.00 36.81 281 THR A N 1
ATOM 2841 C CA . THR A 1 212 ? 36.735 1.980 8.471 1.00 38.26 281 THR A CA 1
ATOM 2842 C C . THR A 1 212 ? 36.193 1.945 9.901 1.00 34.89 281 THR A C 1
ATOM 2843 O O . THR A 1 212 ? 35.000 2.128 10.154 1.00 33.15 281 THR A O 1
ATOM 2854 N N . ARG A 1 213 ? 37.100 1.697 10.845 1.00 37.79 282 ARG A N 1
ATOM 2855 C CA . ARG A 1 213 ? 36.718 1.556 12.244 1.00 34.98 282 ARG A CA 1
ATOM 2856 C C . ARG A 1 213 ? 36.365 2.906 12.857 1.00 35.31 282 ARG A C 1
ATOM 2857 O O . ARG A 1 213 ? 36.983 3.929 12.552 1.00 36.11 282 ARG A O 1
ATOM 2878 N N . GLY A 1 214 ? 35.352 2.902 13.725 1.00 36.08 283 GLY A N 1
ATOM 2879 C CA . GLY A 1 214 ? 34.952 4.093 14.450 1.00 35.84 283 GLY A CA 1
ATOM 2880 C C . GLY A 1 214 ? 34.363 5.159 13.554 1.00 37.43 283 GLY A C 1
ATOM 2881 O O . GLY A 1 214 ? 34.800 6.313 13.579 1.00 41.71 283 GLY A O 1
ATOM 2885 N N . HIS A 1 215 ? 33.347 4.795 12.776 1.00 38.95 284 HIS A N 1
ATOM 2886 C CA . HIS A 1 215 ? 32.915 5.608 11.647 1.00 40.99 284 HIS A CA 1
ATOM 2887 C C . HIS A 1 215 ? 31.434 5.382 11.388 1.00 34.86 284 HIS A C 1
ATOM 2888 O O . HIS A 1 215 ? 30.933 4.267 11.550 1.00 35.78 284 HIS A O 1
ATOM 2902 N N . PHE A 1 216 ? 30.736 6.454 11.006 1.00 37.78 285 PHE A N 1
ATOM 2903 C CA . PHE A 1 216 ? 29.336 6.394 10.611 1.00 36.54 285 PHE A CA 1
ATOM 2904 C C . PHE A 1 216 ? 29.222 6.291 9.093 1.00 38.18 285 PHE A C 1
ATOM 2905 O O . PHE A 1 216 ? 29.992 6.922 8.363 1.00 36.46 285 PHE A O 1
ATOM 2922 N N . VAL A 1 217 ? 28.236 5.528 8.622 1.00 36.85 286 VAL A N 1
ATOM 2923 C CA . VAL A 1 217 ? 27.754 5.613 7.250 1.00 38.43 286 VAL A CA 1
ATOM 2924 C C . VAL A 1 217 ? 26.228 5.611 7.281 1.00 37.45 286 VAL A C 1
ATOM 2925 O O . VAL A 1 217 ? 25.610 5.514 8.341 1.00 35.97 286 VAL A O 1
ATOM 2938 N N . ALA A 1 218 ? 25.624 5.732 6.099 1.00 38.55 287 ALA A N 1
ATOM 2939 C CA . ALA A 1 218 ? 24.175 5.738 5.963 1.00 38.90 287 ALA A CA 1
ATOM 2940 C C . ALA A 1 218 ? 23.765 4.882 4.774 1.00 38.65 287 ALA A C 1
ATOM 2941 O O . ALA A 1 218 ? 24.560 4.613 3.870 1.00 39.38 287 ALA A O 1
ATOM 2948 N N . LEU A 1 219 ? 22.503 4.458 4.787 1.00 39.51 288 LEU A N 1
ATOM 2949 C CA . LEU A 1 219 ? 21.869 3.848 3.627 1.00 42.33 288 LEU A CA 1
ATOM 2950 C C . LEU A 1 219 ? 20.511 4.497 3.398 1.00 41.38 288 LEU A C 1
ATOM 2951 O O . LEU A 1 219 ? 19.813 4.873 4.344 1.00 40.39 288 LEU A O 1
ATOM 2967 N N . ARG A 1 220 ? 20.145 4.622 2.126 1.00 41.92 289 ARG A N 1
ATOM 2968 C CA . ARG A 1 220 ? 18.908 5.269 1.714 1.00 43.61 289 ARG A CA 1
ATOM 2969 C C . ARG A 1 220 ? 18.132 4.334 0.797 1.00 46.03 289 ARG A C 1
ATOM 2970 O O . ARG A 1 220 ? 18.704 3.721 -0.109 1.00 43.85 289 ARG A O 1
ATOM 2991 N N . ARG A 1 221 ? 16.827 4.228 1.042 1.00 46.97 290 ARG A N 1
ATOM 2992 C CA . ARG A 1 221 ? 15.942 3.390 0.242 1.00 49.93 290 ARG A CA 1
ATOM 2993 C C . ARG A 1 221 ? 15.329 4.224 -0.877 1.00 49.58 290 ARG A C 1
ATOM 2994 O O . ARG A 1 221 ? 14.873 5.346 -0.636 1.00 49.31 290 ARG A O 1
ATOM 3015 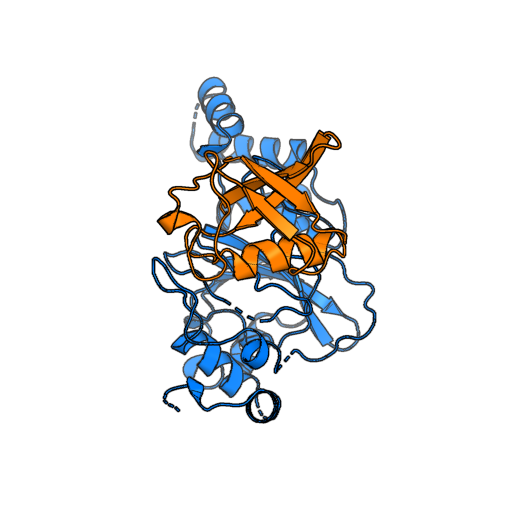N N . ASP A 1 222 ? 15.320 3.683 -2.095 1.00 52.95 291 ASP A N 1
ATOM 3016 C CA . ASP A 1 222 ? 14.709 4.360 -3.228 1.00 52.64 291 ASP A CA 1
ATOM 3017 C C . ASP A 1 222 ? 13.294 3.816 -3.442 1.00 54.66 291 ASP A C 1
ATOM 3018 O O . ASP A 1 222 ? 12.760 3.068 -2.618 1.00 58.28 291 ASP A O 1
ATOM 3027 N N . ALA A 1 223 ? 12.677 4.186 -4.567 1.00 56.71 292 ALA A N 1
ATOM 3028 C CA . ALA A 1 223 ? 11.271 3.863 -4.783 1.00 60.33 292 ALA A CA 1
ATOM 3029 C C . ALA A 1 223 ? 11.045 2.390 -5.097 1.00 61.32 292 ALA A C 1
ATOM 3030 O O . ALA A 1 223 ? 9.934 1.890 -4.889 1.00 63.07 292 ALA A O 1
ATOM 3037 N N . ASP A 1 224 ? 12.060 1.688 -5.597 1.00 62.74 293 ASP A N 1
ATOM 3038 C CA . ASP A 1 224 ? 11.963 0.263 -5.874 1.00 62.27 293 ASP A CA 1
ATOM 3039 C C . ASP A 1 224 ? 12.406 -0.583 -4.689 1.00 62.59 293 ASP A C 1
ATOM 3040 O O . ASP A 1 224 ? 12.670 -1.780 -4.854 1.00 60.98 293 ASP A O 1
ATOM 3049 N N . ASN A 1 225 ? 12.497 0.017 -3.502 1.00 61.64 294 ASN A N 1
ATOM 3050 C CA . ASN A 1 225 ? 12.960 -0.674 -2.301 1.00 63.46 294 ASN A CA 1
ATOM 3051 C C . ASN A 1 225 ? 14.371 -1.227 -2.482 1.00 59.30 294 ASN A C 1
ATOM 3052 O O . ASN A 1 225 ? 14.732 -2.250 -1.894 1.00 57.73 294 ASN A O 1
ATOM 3063 N N . ARG A 1 226 ? 15.173 -0.549 -3.303 1.00 56.26 295 ARG A N 1
ATOM 3064 C CA . ARG A 1 226 ? 16.609 -0.779 -3.358 1.00 55.14 295 ARG A CA 1
ATOM 3065 C C . ARG A 1 226 ? 17.297 0.124 -2.342 1.00 50.78 295 ARG A C 1
ATOM 3066 O O . ARG A 1 226 ? 16.978 1.312 -2.236 1.00 49.79 295 ARG A O 1
ATOM 3087 N N . TRP A 1 227 ? 18.243 -0.440 -1.602 1.00 47.74 296 TRP A N 1
ATOM 3088 C CA . TRP A 1 227 ? 19.004 0.313 -0.616 1.00 47.99 296 TRP A CA 1
ATOM 3089 C C . TRP A 1 227 ? 20.344 0.730 -1.201 1.00 45.45 296 TRP A C 1
ATOM 3090 O O . TRP A 1 227 ? 21.004 -0.051 -1.893 1.00 43.51 296 TRP A O 1
ATOM 3111 N N . TRP A 1 228 ? 20.735 1.969 -0.922 1.00 43.00 297 TRP A N 1
ATOM 3112 C CA . TRP A 1 228 ? 21.950 2.559 -1.469 1.00 41.58 297 TRP A CA 1
ATOM 3113 C C . TRP A 1 228 ? 22.873 2.927 -0.319 1.00 42.73 297 TRP A C 1
ATOM 3114 O O . TRP A 1 228 ? 22.485 3.677 0.581 1.00 42.99 297 TRP A O 1
ATOM 3135 N N . TYR A 1 229 ? 24.089 2.394 -0.357 1.00 42.28 298 TYR A N 1
ATOM 3136 C CA . TYR A 1 229 ? 25.061 2.531 0.722 1.00 39.31 298 TYR A CA 1
ATOM 3137 C C . TYR A 1 229 ? 25.893 3.783 0.489 1.00 39.30 298 TYR A C 1
ATOM 3138 O O . TYR A 1 229 ? 26.469 3.962 -0.588 1.00 39.43 298 TYR A O 1
ATOM 3156 N N . LEU A 1 230 ? 25.940 4.654 1.498 1.00 39.46 299 LEU A N 1
ATOM 3157 C CA . LEU A 1 230 ? 26.484 6.004 1.360 1.00 36.55 299 LEU A CA 1
ATOM 3158 C C . LEU A 1 230 ? 27.564 6.222 2.416 1.00 40.06 299 LEU A C 1
ATOM 3159 O O . LEU A 1 230 ? 27.257 6.438 3.592 1.00 35.80 299 LEU A O 1
ATOM 3175 N N . ASP A 1 231 ? 28.824 6.177 1.994 1.00 37.91 300 ASP A N 1
ATOM 3176 C CA . ASP A 1 231 ? 29.957 6.484 2.857 1.00 37.66 300 ASP A CA 1
ATOM 3177 C C . ASP A 1 231 ? 30.516 7.838 2.443 1.00 36.23 300 ASP A C 1
ATOM 3178 O O . ASP A 1 231 ? 30.925 8.017 1.291 1.00 37.36 300 ASP A O 1
ATOM 3187 N N . SER A 1 232 ? 30.520 8.787 3.383 1.00 35.87 301 SER A N 1
ATOM 3188 C CA . SER A 1 232 ? 31.146 10.082 3.147 1.00 37.07 301 SER A CA 1
ATOM 3189 C C . SER A 1 232 ? 32.594 9.944 2.703 1.00 39.45 301 SER A C 1
ATOM 3190 O O . SER A 1 232 ? 33.153 10.892 2.141 1.00 37.72 301 SER A O 1
ATOM 3198 N N . ARG A 1 233 ? 33.215 8.793 2.955 1.00 39.74 302 ARG A N 1
ATOM 3199 C CA . ARG A 1 233 ? 34.586 8.524 2.549 1.00 39.74 302 ARG A CA 1
ATOM 3200 C C . ARG A 1 233 ? 34.671 7.741 1.246 1.00 40.61 302 ARG A C 1
ATOM 3201 O O . ARG A 1 233 ? 35.782 7.484 0.768 1.00 41.95 302 ARG A O 1
ATOM 3222 N N . GLY A 1 234 ? 33.540 7.360 0.658 1.00 39.78 303 GLY A N 1
ATOM 3223 C CA . GLY A 1 234 ? 33.518 6.661 -0.609 1.00 39.63 303 GLY A CA 1
ATOM 3224 C C . GLY A 1 234 ? 33.428 7.612 -1.787 1.00 43.19 303 GLY A C 1
ATOM 3225 O O . GLY A 1 234 ? 33.467 8.838 -1.644 1.00 42.80 303 GLY A O 1
ATOM 3229 N N . LYS A 1 235 ? 33.302 7.031 -2.978 1.00 43.72 304 LYS A N 1
ATOM 3230 C CA . LYS A 1 235 ? 33.180 7.823 -4.197 1.00 42.63 304 LYS A CA 1
ATOM 3231 C C . LYS A 1 235 ? 31.732 8.007 -4.637 1.00 40.25 304 LYS A C 1
ATOM 3232 O O . LYS A 1 235 ? 31.322 9.133 -4.927 1.00 43.38 304 LYS A O 1
ATOM 3251 N N . ASN A 1 236 ? 30.948 6.937 -4.703 1.00 40.17 305 ASN A N 1
ATOM 3252 C CA A ASN A 1 236 ? 29.585 7.004 -5.205 0.54 45.53 305 ASN A CA 1
ATOM 3253 C CA B ASN A 1 236 ? 29.585 7.004 -5.204 0.46 43.49 305 ASN A CA 1
ATOM 3254 C C . ASN A 1 236 ? 28.688 6.088 -4.390 1.00 43.67 305 ASN A C 1
ATOM 3255 O O . ASN A 1 236 ? 29.175 5.202 -3.679 1.00 42.64 305 ASN A O 1
ATOM 3276 N N . PRO A 1 237 ? 27.371 6.283 -4.467 1.00 42.39 306 PRO A N 1
ATOM 3277 C CA . PRO A 1 237 ? 26.455 5.334 -3.826 1.00 41.57 306 PRO A CA 1
ATOM 3278 C C . PRO A 1 237 ? 26.589 3.969 -4.478 1.00 42.76 306 PRO A C 1
ATOM 3279 O O . PRO A 1 237 ? 26.969 3.851 -5.644 1.00 44.43 306 PRO A O 1
ATOM 3290 N N . VAL A 1 238 ? 26.278 2.927 -3.715 1.00 41.15 307 VAL A N 1
ATOM 3291 C CA . VAL A 1 238 ? 26.339 1.563 -4.225 1.00 43.02 307 VAL A CA 1
ATOM 3292 C C . VAL A 1 238 ? 25.121 0.802 -3.725 1.00 43.50 307 VAL A C 1
ATOM 3293 O O . VAL A 1 238 ? 24.791 0.848 -2.535 1.00 40.82 307 VAL A O 1
ATOM 3306 N N . ASN A 1 239 ? 24.448 0.114 -4.645 1.00 42.92 308 ASN A N 1
ATOM 3307 C CA . ASN A 1 239 ? 23.227 -0.629 -4.352 1.00 43.72 308 ASN A CA 1
ATOM 3308 C C . ASN A 1 239 ? 23.613 -2.020 -3.863 1.00 45.72 308 ASN A C 1
ATOM 3309 O O . ASN A 1 239 ? 24.097 -2.850 -4.639 1.00 45.28 308 ASN A O 1
ATOM 3320 N N . ILE A 1 240 ? 23.407 -2.270 -2.570 1.00 42.99 309 ILE A N 1
ATOM 3321 C CA . ILE A 1 240 ? 23.755 -3.542 -1.957 1.00 41.60 309 ILE A CA 1
ATOM 3322 C C . ILE A 1 240 ? 22.571 -4.034 -1.137 1.00 42.42 309 ILE A C 1
ATOM 3323 O O . ILE A 1 240 ? 21.701 -3.263 -0.728 1.00 42.95 309 ILE A O 1
ATOM 3339 N N . ALA A 1 241 ? 22.546 -5.343 -0.908 1.00 43.94 310 ALA A N 1
ATOM 3340 C CA . ALA A 1 241 ? 21.567 -5.916 0.000 1.00 44.50 310 ALA A CA 1
ATOM 3341 C C . ALA A 1 241 ? 21.876 -5.496 1.433 1.00 42.30 310 ALA A C 1
ATOM 3342 O O . ALA A 1 241 ? 23.034 -5.302 1.813 1.00 41.59 310 ALA A O 1
ATOM 3349 N N . LEU A 1 242 ? 20.817 -5.342 2.232 1.00 44.47 311 LEU A N 1
ATOM 3350 C CA . LEU A 1 242 ? 20.999 -4.992 3.637 1.00 42.86 311 LEU A CA 1
ATOM 3351 C C . LEU A 1 242 ? 21.927 -5.976 4.341 1.00 43.59 311 LEU A C 1
ATOM 3352 O O . LEU A 1 242 ? 22.699 -5.582 5.224 1.00 41.58 311 LEU A O 1
ATOM 3368 N N . ALA A 1 243 ? 21.883 -7.251 3.953 1.00 44.27 312 ALA A N 1
ATOM 3369 C CA . ALA A 1 243 ? 22.716 -8.263 4.593 1.00 44.24 312 ALA A CA 1
ATOM 3370 C C . ALA A 1 243 ? 24.206 -8.038 4.367 1.00 43.14 312 ALA A C 1
ATOM 3371 O O . ALA A 1 243 ? 25.020 -8.733 4.987 1.00 41.04 312 ALA A O 1
ATOM 3378 N N . ILE A 1 244 ? 24.585 -7.101 3.496 1.00 41.89 313 ILE A N 1
ATOM 3379 C CA . ILE A 1 244 ? 25.999 -6.819 3.265 1.00 41.95 313 ILE A CA 1
ATOM 3380 C C . ILE A 1 244 ? 26.611 -6.006 4.402 1.00 41.87 313 ILE A C 1
ATOM 3381 O O . ILE A 1 244 ? 27.840 -5.988 4.553 1.00 38.51 313 ILE A O 1
ATOM 3397 N N . ILE A 1 245 ? 25.794 -5.340 5.206 1.00 39.34 314 ILE A N 1
ATOM 3398 C CA . ILE A 1 245 ? 26.322 -4.538 6.317 1.00 39.49 314 ILE A CA 1
ATOM 3399 C C . ILE A 1 245 ? 26.968 -5.467 7.339 1.00 39.95 314 ILE A C 1
ATOM 3400 O O . ILE A 1 245 ? 26.340 -6.456 7.754 1.00 38.94 314 ILE A O 1
ATOM 3416 N N . PRO A 1 246 ? 28.205 -5.212 7.767 1.00 38.02 315 PRO A N 1
ATOM 3417 C CA . PRO A 1 246 ? 28.844 -6.116 8.735 1.00 39.58 315 PRO A CA 1
ATOM 3418 C C . PRO A 1 246 ? 27.997 -6.278 9.990 1.00 39.18 315 PRO A C 1
ATOM 3419 O O . PRO A 1 246 ? 27.501 -5.303 10.559 1.00 37.32 315 PRO A O 1
ATOM 3430 N N . ARG A 1 247 ? 27.850 -7.533 10.427 1.00 39.29 316 ARG A N 1
ATOM 3431 C CA . ARG A 1 247 ? 26.879 -7.874 11.461 1.00 42.41 316 ARG A CA 1
ATOM 3432 C C . ARG A 1 247 ? 27.200 -7.264 12.821 1.00 41.41 316 ARG A C 1
ATOM 3433 O O . ARG A 1 247 ? 26.305 -7.186 13.670 1.00 41.83 316 ARG A O 1
ATOM 3454 N N . THR A 1 248 ? 28.444 -6.847 13.065 1.00 40.52 317 THR A N 1
ATOM 3455 C CA . THR A 1 248 ? 28.760 -6.204 14.336 1.00 40.18 317 THR A CA 1
ATOM 3456 C C . THR A 1 248 ? 28.349 -4.737 14.374 1.00 41.42 317 THR A C 1
ATOM 3457 O O . THR A 1 248 ? 28.356 -4.138 15.455 1.00 42.12 317 THR A O 1
ATOM 3468 N N . CYS A 1 249 ? 27.992 -4.153 13.233 1.00 39.55 318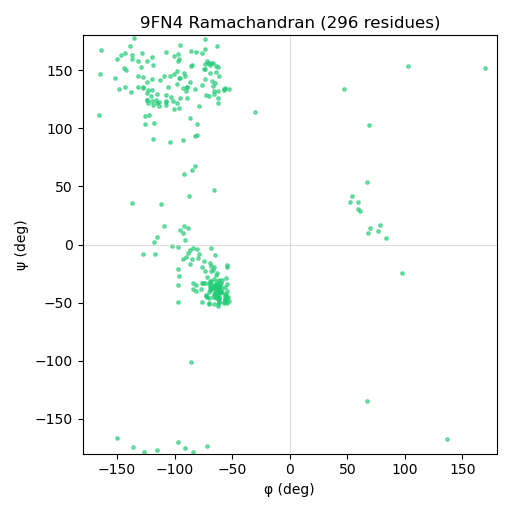 CYS A N 1
ATOM 3469 C CA . CYS A 1 249 ? 27.661 -2.738 13.183 1.00 36.27 318 CYS A CA 1
ATOM 3470 C C . CYS A 1 249 ? 26.348 -2.452 13.900 1.00 38.45 318 CYS A C 1
ATOM 3471 O O . CYS A 1 249 ? 25.468 -3.310 14.007 1.00 37.76 318 CYS A O 1
ATOM 3479 N N . THR A 1 250 ? 26.219 -1.216 14.371 1.00 40.11 319 THR A N 1
ATOM 3480 C CA . THR A 1 250 ? 25.032 -0.747 15.072 1.00 40.22 319 THR A CA 1
ATOM 3481 C C . THR A 1 250 ? 24.134 -0.002 14.092 1.00 41.11 319 THR A C 1
ATOM 3482 O O . THR A 1 250 ? 24.562 0.981 13.477 1.00 39.47 319 THR A O 1
ATOM 3493 N N . LEU A 1 251 ? 22.897 -0.474 13.947 1.00 42.72 320 LEU A N 1
ATOM 3494 C CA . LEU A 1 251 ? 21.901 0.178 13.110 1.00 42.75 320 LEU A CA 1
ATOM 3495 C C . LEU A 1 251 ? 21.124 1.204 13.922 1.00 44.65 320 LEU A C 1
ATOM 3496 O O . LEU A 1 251 ? 20.706 0.928 15.047 1.00 45.87 320 LEU A O 1
ATOM 3512 N N . ILE A 1 252 ? 20.914 2.381 13.336 1.00 44.89 321 ILE A N 1
ATOM 3513 C CA . ILE A 1 252 ? 20.040 3.407 13.897 1.00 43.18 321 ILE A CA 1
ATOM 3514 C C . ILE A 1 252 ? 18.887 3.596 12.919 1.00 44.15 321 ILE A C 1
ATOM 3515 O O . ILE A 1 252 ? 19.116 3.875 11.735 1.00 43.33 321 ILE A O 1
ATOM 3531 N N . VAL A 1 253 ? 17.661 3.438 13.404 1.00 42.43 322 VAL A N 1
ATOM 3532 C CA . VAL A 1 253 ? 16.479 3.379 12.554 1.00 43.97 322 VAL A CA 1
ATOM 3533 C C . VAL A 1 253 ? 15.492 4.455 12.990 1.00 47.15 322 VAL A C 1
ATOM 3534 O O . VAL A 1 253 ? 15.081 4.481 14.153 1.00 47.62 322 VAL A O 1
ATOM 3547 N N . PRO A 1 254 ? 15.063 5.348 12.096 1.00 44.89 323 PRO A N 1
ATOM 3548 C CA . PRO A 1 254 ? 14.036 6.325 12.478 1.00 48.74 323 PRO A CA 1
ATOM 3549 C C . PRO A 1 254 ? 12.704 5.651 12.765 1.00 50.56 323 PRO A C 1
ATOM 3550 O O . PRO A 1 254 ? 12.262 4.763 12.032 1.00 51.11 323 PRO A O 1
ATOM 3561 N N . LEU A 1 255 ? 12.066 6.081 13.847 1.00 49.92 324 LEU A N 1
ATOM 3562 C CA . LEU A 1 255 ? 10.720 5.626 14.173 1.00 52.59 324 LEU A CA 1
ATOM 3563 C C . LEU A 1 255 ? 9.692 6.596 13.595 1.00 52.42 324 LEU A C 1
ATOM 3564 O O . LEU A 1 255 ? 8.490 6.340 13.643 1.00 59.65 324 LEU A O 1
ATOM 3580 N N . GLY B 2 75 ? 35.368 9.037 11.129 1.00 106.74 75 GLY B N 1
ATOM 3581 C CA . GLY B 2 75 ? 36.579 8.150 11.102 1.00 93.94 75 GLY B CA 1
ATOM 3582 C C . GLY B 2 75 ? 37.463 8.278 9.872 1.00 98.52 75 GLY B C 1
ATOM 3583 O O . GLY B 2 75 ? 37.118 8.981 8.922 1.00 95.98 75 GLY B O 1
ATOM 3587 N N . GLY B 2 76 ? 38.615 7.623 9.905 1.00 101.18 76 GLY B N 1
ATOM 3588 C CA . GLY B 2 76 ? 39.406 7.393 8.711 1.00 89.30 76 GLY B CA 1
ATOM 3589 C C . GLY B 2 76 ? 40.604 8.319 8.580 1.00 80.66 76 GLY B C 1
ATOM 3590 O O . GLY B 2 76 ? 40.619 9.447 9.084 1.00 86.63 76 GLY B O 1
ATOM 3594 N N . MET B 2 77 ? 41.624 7.834 7.867 1.00 60.06 77 MET B N 1
ATOM 3595 C CA . MET B 2 77 ? 42.853 8.574 7.605 1.00 48.44 77 MET B CA 1
ATOM 3596 C C . MET B 2 77 ? 42.774 9.285 6.259 1.00 48.99 77 MET B C 1
ATOM 3597 O O . MET B 2 77 ? 42.202 8.763 5.298 1.00 45.76 77 MET B O 1
ATOM 3611 N N . GLN B 2 78 ? 43.351 10.483 6.199 1.00 45.51 78 GLN B N 1
ATOM 3612 C CA . GLN B 2 78 ? 43.428 11.265 4.973 1.00 45.82 78 GLN B CA 1
ATOM 3613 C C . GLN B 2 78 ? 44.885 11.523 4.615 1.00 43.38 78 GLN B C 1
ATOM 3614 O O . GLN B 2 78 ? 45.720 11.746 5.498 1.00 46.42 78 GLN B O 1
ATOM 3628 N N . ILE B 2 79 ? 45.186 11.489 3.315 1.00 41.23 79 ILE B N 1
ATOM 3629 C CA . ILE B 2 79 ? 46.463 11.950 2.789 1.00 41.01 79 ILE B CA 1
ATOM 3630 C C . ILE B 2 79 ? 46.176 12.938 1.667 1.00 41.85 79 ILE B C 1
ATOM 3631 O O . ILE B 2 79 ? 45.061 13.017 1.146 1.00 41.16 79 ILE B O 1
ATOM 3647 N N . PHE B 2 80 ? 47.206 13.692 1.293 1.00 40.37 80 PHE B N 1
ATOM 3648 C CA . PHE B 2 80 ? 47.114 14.665 0.215 1.00 42.27 80 PHE B CA 1
ATOM 3649 C C . PHE B 2 80 ? 47.903 14.188 -0.997 1.00 41.52 80 PHE B C 1
ATOM 3650 O O . PHE B 2 80 ? 48.955 13.553 -0.856 1.00 41.92 80 PHE B O 1
ATOM 3667 N N . VAL B 2 81 ? 47.389 14.492 -2.183 1.00 43.06 81 VAL B N 1
ATOM 3668 C CA . VAL B 2 81 ? 48.093 14.256 -3.436 1.00 40.28 81 VAL B CA 1
ATOM 3669 C C . VAL B 2 81 ? 48.193 15.590 -4.156 1.00 39.63 81 VAL B C 1
ATOM 3670 O O . VAL B 2 81 ? 47.171 16.223 -4.450 1.00 43.11 81 VAL B O 1
ATOM 3683 N N . LYS B 2 82 ? 49.418 16.011 -4.440 1.00 41.92 82 LYS B N 1
ATOM 3684 C CA . LYS B 2 82 ? 49.703 17.329 -4.983 1.00 42.47 82 LYS B CA 1
ATOM 3685 C C . LYS B 2 82 ? 50.382 17.164 -6.332 1.00 43.65 82 LYS B C 1
ATOM 3686 O O . LYS B 2 82 ? 51.306 16.356 -6.472 1.00 40.97 82 LYS B O 1
ATOM 3705 N N . THR B 2 83 ? 49.908 17.907 -7.323 1.00 47.21 83 THR B N 1
ATOM 3706 C CA . THR B 2 83 ? 50.520 17.928 -8.641 1.00 52.14 83 THR B CA 1
ATOM 3707 C C . THR B 2 83 ? 51.479 19.107 -8.738 1.00 55.76 83 THR B C 1
ATOM 3708 O O . THR B 2 83 ? 51.546 19.964 -7.854 1.00 55.37 83 THR B O 1
ATOM 3719 N N . LEU B 2 84 ? 52.238 19.141 -9.833 1.00 56.20 84 LEU B N 1
ATOM 3720 C CA . LEU B 2 84 ? 53.090 20.298 -10.084 1.00 61.77 84 LEU B CA 1
ATOM 3721 C C . LEU B 2 84 ? 52.256 21.510 -10.476 1.00 70.64 84 LEU B C 1
ATOM 3722 O O . LEU B 2 84 ? 52.658 22.650 -10.216 1.00 70.73 84 LEU B O 1
ATOM 3738 N N . THR B 2 85 ? 51.083 21.280 -11.074 1.00 78.80 85 THR B N 1
ATOM 3739 C CA . THR B 2 85 ? 50.120 22.349 -11.304 1.00 84.31 85 THR B CA 1
ATOM 3740 C C . THR B 2 85 ? 49.760 23.093 -10.023 1.00 87.05 85 THR B C 1
ATOM 3741 O O . THR B 2 85 ? 49.226 24.206 -10.093 1.00 96.01 85 THR B O 1
ATOM 3752 N N . GLY B 2 86 ? 50.035 22.508 -8.857 1.00 78.73 86 GLY B N 1
ATOM 3753 C CA . GLY B 2 86 ? 49.638 23.063 -7.585 1.00 77.67 86 GLY B CA 1
ATOM 3754 C C . GLY B 2 86 ? 48.364 22.471 -7.020 1.00 70.95 86 GLY B C 1
ATOM 3755 O O . GLY B 2 86 ? 48.162 22.510 -5.800 1.00 70.23 86 GLY B O 1
ATOM 3759 N N . LYS B 2 87 ? 47.504 21.924 -7.878 1.00 63.78 87 LYS B N 1
ATOM 3760 C CA . LYS B 2 87 ? 46.277 21.282 -7.429 1.00 60.20 87 LYS B CA 1
ATOM 3761 C C . LYS B 2 87 ? 46.577 20.230 -6.370 1.00 52.98 87 LYS B C 1
ATOM 3762 O O . LYS B 2 87 ? 47.502 19.427 -6.513 1.00 50.68 87 LYS B O 1
ATOM 3781 N N . THR B 2 88 ? 45.791 20.249 -5.297 1.00 50.88 88 THR B N 1
ATOM 3782 C CA . THR B 2 88 ? 45.926 19.312 -4.194 1.00 50.25 88 THR B CA 1
ATOM 3783 C C . THR B 2 88 ? 44.570 18.677 -3.936 1.00 47.73 88 THR B C 1
ATOM 3784 O O . THR B 2 88 ? 43.549 19.369 -3.923 1.00 50.27 88 THR B O 1
ATOM 3795 N N . ILE B 2 89 ? 44.554 17.360 -3.737 1.00 45.91 89 ILE B N 1
ATOM 3796 C CA . ILE B 2 89 ? 43.318 16.657 -3.433 1.00 47.83 89 ILE B CA 1
ATOM 3797 C C . ILE B 2 89 ? 43.513 15.798 -2.195 1.00 45.71 89 ILE B C 1
ATOM 3798 O O . ILE B 2 89 ? 44.624 15.352 -1.887 1.00 42.50 89 ILE B O 1
ATOM 3814 N N . THR B 2 90 ? 42.411 15.567 -1.489 1.00 45.86 90 THR B N 1
ATOM 3815 C CA . THR B 2 90 ? 42.384 14.763 -0.277 1.00 43.82 90 THR B CA 1
ATOM 3816 C C . THR B 2 90 ? 41.850 13.378 -0.617 1.00 40.94 90 THR B C 1
ATOM 3817 O O . THR B 2 90 ? 40.741 13.254 -1.147 1.00 44.80 90 THR B O 1
ATOM 3828 N N . LEU B 2 91 ? 42.631 12.347 -0.313 1.00 39.87 91 LEU B N 1
ATOM 3829 C CA . LEU B 2 91 ? 42.189 10.969 -0.460 1.00 40.74 91 LEU B CA 1
ATOM 3830 C C . LEU B 2 91 ? 41.844 10.370 0.898 1.00 41.09 91 LEU B C 1
ATOM 3831 O O . LEU B 2 91 ? 42.475 10.677 1.913 1.00 40.60 91 LEU B O 1
ATOM 3847 N N . GLU B 2 92 ? 40.831 9.508 0.903 1.00 37.98 92 GLU B N 1
ATOM 3848 C CA . GLU B 2 92 ? 40.461 8.718 2.070 1.00 39.81 92 GLU B CA 1
ATOM 3849 C C . GLU B 2 92 ? 41.120 7.351 1.940 1.00 38.65 92 GLU B C 1
ATOM 3850 O O . GLU B 2 92 ? 40.835 6.614 0.989 1.00 41.13 92 GLU B O 1
ATOM 3862 N N . VAL B 2 93 ? 42.001 7.014 2.884 1.00 36.81 93 VAL B N 1
ATOM 3863 C CA . VAL B 2 93 ? 42.819 5.813 2.793 1.00 40.11 93 VAL B CA 1
ATOM 3864 C C . VAL B 2 93 ? 42.906 5.138 4.156 1.00 42.37 93 VAL B C 1
ATOM 3865 O O . VAL B 2 93 ? 42.468 5.670 5.177 1.00 43.60 93 VAL B O 1
ATOM 3878 N N . GLU B 2 94 ? 43.472 3.934 4.148 1.00 39.58 94 GLU B N 1
ATOM 3879 C CA . GLU B 2 94 ? 43.876 3.210 5.334 1.00 42.79 94 GLU B CA 1
ATOM 3880 C C . GLU B 2 94 ? 45.384 2.982 5.270 1.00 40.98 94 GLU B C 1
ATOM 3881 O O . GLU B 2 94 ? 45.958 2.959 4.176 1.00 38.15 94 GLU B O 1
ATOM 3893 N N . PRO B 2 95 ? 46.050 2.816 6.412 1.00 41.41 95 PRO B N 1
ATOM 3894 C CA . PRO B 2 95 ? 47.476 2.460 6.363 1.00 44.43 95 PRO B CA 1
ATOM 3895 C C . PRO B 2 95 ? 47.751 1.203 5.557 1.00 44.57 95 PRO B C 1
ATOM 3896 O O . PRO B 2 95 ? 48.836 1.071 4.976 1.00 43.07 95 PRO B O 1
ATOM 3907 N N . SER B 2 96 ? 46.790 0.281 5.493 1.00 44.42 96 SER B N 1
ATOM 3908 C CA . SER B 2 96 ? 46.943 -0.971 4.767 1.00 42.15 96 SER B CA 1
ATOM 3909 C C . SER B 2 96 ? 46.726 -0.836 3.266 1.00 44.36 96 SER B C 1
ATOM 3910 O O . SER B 2 96 ? 46.903 -1.826 2.548 1.00 42.98 96 SER B O 1
ATOM 3918 N N . ASP B 2 97 ? 46.352 0.343 2.772 1.00 41.75 97 ASP B N 1
ATOM 3919 C CA . ASP B 2 97 ? 46.095 0.499 1.346 1.00 42.73 97 ASP B CA 1
ATOM 3920 C C . ASP B 2 97 ? 47.378 0.315 0.548 1.00 41.36 97 ASP B C 1
ATOM 3921 O O . ASP B 2 97 ? 48.417 0.898 0.874 1.00 40.68 97 ASP B O 1
ATOM 3930 N N . THR B 2 98 ? 47.302 -0.494 -0.502 1.00 41.19 98 THR B N 1
ATOM 3931 C CA . THR B 2 98 ? 48.398 -0.571 -1.450 1.00 41.09 98 THR B CA 1
ATOM 3932 C C . THR B 2 98 ? 48.458 0.704 -2.284 1.00 39.63 98 THR B C 1
ATOM 3933 O O . THR B 2 98 ? 47.478 1.444 -2.418 1.00 37.84 98 THR B O 1
ATOM 3944 N N . ILE B 2 99 ? 49.640 0.962 -2.842 1.00 39.31 99 ILE B N 1
ATOM 3945 C CA . ILE B 2 99 ? 49.780 2.043 -3.811 1.00 39.67 99 ILE B CA 1
ATOM 3946 C C . ILE B 2 99 ? 48.858 1.800 -4.996 1.00 41.65 99 ILE B C 1
ATOM 3947 O O . ILE B 2 99 ? 48.365 2.748 -5.620 1.00 38.55 99 ILE B O 1
ATOM 3963 N N . GLU B 2 100 ? 48.599 0.530 -5.315 1.00 39.35 100 GLU B N 1
ATOM 3964 C CA . GLU B 2 100 ? 47.644 0.201 -6.368 1.00 43.97 100 GLU B CA 1
ATOM 3965 C C . GLU B 2 100 ? 46.275 0.803 -6.074 1.00 40.90 100 GLU B C 1
ATOM 3966 O O . GLU B 2 100 ? 45.675 1.461 -6.933 1.00 35.95 100 GLU B O 1
ATOM 3978 N N . ASN B 2 101 ? 45.758 0.584 -4.862 1.00 38.93 101 ASN B N 1
ATOM 3979 C CA . ASN B 2 101 ? 44.437 1.111 -4.536 1.00 37.90 101 ASN B CA 1
ATOM 3980 C C . ASN B 2 101 ? 44.453 2.632 -4.457 1.00 35.63 101 ASN B C 1
ATOM 3981 O O . ASN B 2 101 ? 43.446 3.275 -4.773 1.00 37.10 101 ASN B O 1
ATOM 3992 N N . VAL B 2 102 ? 45.579 3.224 -4.050 1.00 35.07 102 VAL B N 1
ATOM 3993 C CA . VAL B 2 102 ? 45.675 4.681 -4.019 1.00 38.56 102 VAL B CA 1
ATOM 3994 C C . VAL B 2 102 ? 45.579 5.249 -5.430 1.00 36.49 102 VAL B C 1
ATOM 3995 O O . VAL B 2 102 ? 44.888 6.247 -5.667 1.00 35.99 102 VAL B O 1
ATOM 4008 N N . LYS B 2 103 ? 46.277 4.635 -6.386 1.00 36.25 103 LYS B N 1
ATOM 4009 C CA . LYS B 2 103 ? 46.152 5.079 -7.770 1.00 37.16 103 LYS B CA 1
ATOM 4010 C C . LYS B 2 103 ? 44.722 4.910 -8.266 1.00 36.32 103 LYS B C 1
ATOM 4011 O O . LYS B 2 103 ? 44.218 5.744 -9.028 1.00 37.12 103 LYS B O 1
ATOM 4030 N N . ALA B 2 104 ? 44.047 3.841 -7.836 1.00 39.15 104 ALA B N 1
ATOM 4031 C CA . ALA B 2 104 ? 42.655 3.648 -8.227 1.00 36.22 104 ALA B CA 1
ATOM 4032 C C . ALA B 2 104 ? 41.775 4.761 -7.673 1.00 38.00 104 ALA B C 1
ATOM 4033 O O . ALA B 2 104 ? 40.822 5.194 -8.330 1.00 34.12 104 ALA B O 1
ATOM 4040 N N . LYS B 2 105 ? 42.080 5.236 -6.462 1.00 37.09 105 LYS B N 1
ATOM 4041 C CA . LYS B 2 105 ? 41.308 6.331 -5.885 1.00 35.51 105 LYS B CA 1
ATOM 4042 C C . LYS B 2 105 ? 41.549 7.630 -6.641 1.00 33.89 105 LYS B C 1
ATOM 4043 O O . LYS B 2 105 ? 40.626 8.433 -6.817 1.00 37.12 105 LYS B O 1
ATOM 4062 N N . ILE B 2 106 ? 42.789 7.863 -7.076 1.00 35.57 106 ILE B N 1
ATOM 4063 C CA . ILE B 2 106 ? 43.067 9.022 -7.918 1.00 36.85 106 ILE B CA 1
ATOM 4064 C C . ILE B 2 106 ? 42.323 8.895 -9.241 1.00 37.48 106 ILE B C 1
ATOM 4065 O O . ILE B 2 106 ? 41.811 9.884 -9.780 1.00 37.45 106 ILE B O 1
ATOM 4081 N N . GLN B 2 107 ? 42.237 7.675 -9.777 1.00 36.46 107 GLN B N 1
ATOM 4082 C CA . GLN B 2 107 ? 41.485 7.466 -11.010 1.00 37.62 107 GLN B CA 1
ATOM 4083 C C . GLN B 2 107 ? 40.014 7.821 -10.818 1.00 37.98 107 GLN B C 1
ATOM 4084 O O . GLN B 2 107 ? 39.415 8.507 -11.654 1.00 36.01 107 GLN B O 1
ATOM 4098 N N . ASP B 2 108 ? 39.415 7.359 -9.714 1.00 38.24 108 ASP B N 1
ATOM 4099 C CA . ASP B 2 108 ? 38.011 7.662 -9.449 1.00 37.07 108 ASP B CA 1
ATOM 4100 C C . ASP B 2 108 ? 37.768 9.164 -9.373 1.00 38.09 108 ASP B C 1
ATOM 4101 O O . ASP B 2 108 ? 36.723 9.653 -9.816 1.00 40.96 108 ASP B O 1
ATOM 4110 N N . LYS B 2 109 ? 38.712 9.914 -8.802 1.00 38.12 109 LYS B N 1
ATOM 4111 C CA . LYS B 2 109 ? 38.494 11.345 -8.626 1.00 40.39 109 LYS B CA 1
ATOM 4112 C C . LYS B 2 109 ? 38.788 12.133 -9.897 1.00 39.77 109 LYS B C 1
ATOM 4113 O O . LYS B 2 109 ? 38.057 13.074 -10.222 1.00 40.65 109 LYS B O 1
ATOM 4132 N N . GLU B 2 110 ? 39.844 11.768 -10.630 1.00 41.41 110 GLU B N 1
ATOM 4133 C CA . GLU B 2 110 ? 40.366 12.609 -11.697 1.00 42.52 110 GLU B CA 1
ATOM 4134 C C . GLU B 2 110 ? 40.290 11.993 -13.087 1.00 40.15 110 GLU B C 1
ATOM 4135 O O . GLU B 2 110 ? 40.565 12.696 -14.067 1.00 39.76 110 GLU B O 1
ATOM 4147 N N . GLY B 2 111 ? 39.933 10.719 -13.211 1.00 40.49 111 GLY B N 1
ATOM 4148 C CA . GLY B 2 111 ? 39.852 10.100 -14.518 1.00 35.28 111 GLY B CA 1
ATOM 4149 C C . GLY B 2 111 ? 41.182 9.705 -15.111 1.00 41.32 111 GLY B C 1
ATOM 4150 O O . GLY B 2 111 ? 41.262 9.460 -16.318 1.00 41.21 111 GLY B O 1
ATOM 4154 N N . ILE B 2 112 ? 42.227 9.625 -14.297 1.00 39.30 112 ILE B N 1
ATOM 4155 C CA . ILE B 2 112 ? 43.582 9.349 -14.764 1.00 36.84 112 ILE B CA 1
ATOM 4156 C C . ILE B 2 112 ? 43.882 7.875 -14.498 1.00 38.07 112 ILE B C 1
ATOM 4157 O O . ILE B 2 112 ? 43.935 7.474 -13.327 1.00 37.65 112 ILE B O 1
ATOM 4173 N N . PRO B 2 113 ? 44.103 7.060 -15.523 1.00 40.54 113 PRO B N 1
ATOM 4174 C CA . PRO B 2 113 ? 44.376 5.640 -15.281 1.00 39.10 113 PRO B CA 1
ATOM 4175 C C . PRO B 2 113 ? 45.701 5.460 -14.565 1.00 38.44 113 PRO B C 1
ATOM 4176 O O . PRO B 2 113 ? 46.581 6.332 -14.634 1.00 36.86 113 PRO B O 1
ATOM 4187 N N . PRO B 2 114 ? 45.880 4.345 -13.853 1.00 38.66 114 PRO B N 1
ATOM 4188 C CA . PRO B 2 114 ? 47.100 4.187 -13.042 1.00 38.43 114 PRO B CA 1
ATOM 4189 C C . PRO B 2 114 ? 48.392 4.226 -13.842 1.00 39.35 114 PRO B C 1
ATOM 4190 O O . PRO B 2 114 ? 49.414 4.693 -13.323 1.00 36.88 114 PRO B O 1
ATOM 4201 N N . ASP B 2 115 ? 48.391 3.736 -15.084 1.00 36.22 115 ASP B N 1
ATOM 4202 C CA . ASP B 2 115 ? 49.624 3.729 -15.864 1.00 38.54 115 ASP B CA 1
ATOM 4203 C C . ASP B 2 115 ? 50.069 5.133 -16.254 1.00 38.13 115 ASP B C 1
ATOM 4204 O O . ASP B 2 115 ? 51.225 5.318 -16.649 1.00 36.92 115 ASP B O 1
ATOM 4213 N N . GLN B 2 116 ? 49.184 6.121 -16.155 1.00 38.51 116 GLN B N 1
ATOM 4214 C CA . GLN B 2 116 ? 49.540 7.513 -16.383 1.00 38.80 116 GLN B CA 1
ATOM 4215 C C . GLN B 2 116 ? 49.862 8.246 -15.087 1.00 38.05 116 GLN B C 1
ATOM 4216 O O . GLN B 2 116 ? 49.971 9.476 -15.095 1.00 36.56 116 GLN B O 1
ATOM 4230 N N . GLN B 2 117 ? 50.034 7.518 -13.982 1.00 39.17 117 GLN B N 1
ATOM 4231 C CA . GLN B 2 117 ? 50.326 8.100 -12.679 1.00 37.48 117 GLN B CA 1
ATOM 4232 C C . GLN B 2 117 ? 51.708 7.671 -12.208 1.00 38.44 117 GLN B C 1
ATOM 4233 O O . GLN B 2 117 ? 52.020 6.476 -12.191 1.00 37.22 117 GLN B O 1
ATOM 4247 N N . ARG B 2 118 ? 52.517 8.645 -11.802 1.00 38.39 118 ARG B N 1
ATOM 4248 C CA . ARG B 2 118 ? 53.759 8.400 -11.081 1.00 39.61 118 ARG B CA 1
ATOM 4249 C C . ARG B 2 118 ? 53.638 9.071 -9.720 1.00 38.57 118 ARG B C 1
ATOM 4250 O O . ARG B 2 118 ? 53.452 10.290 -9.644 1.00 38.58 118 ARG B O 1
ATOM 4271 N N . LEU B 2 119 ? 53.732 8.281 -8.654 1.00 35.98 119 LEU B N 1
ATOM 4272 C CA . LEU B 2 119 ? 53.611 8.786 -7.293 1.00 40.98 119 LEU B CA 1
ATOM 4273 C C . LEU B 2 119 ? 54.978 8.825 -6.628 1.00 39.79 119 LEU B C 1
ATOM 4274 O O . LEU B 2 119 ? 55.756 7.870 -6.727 1.00 39.90 119 LEU B O 1
ATOM 4290 N N . ILE B 2 120 ? 55.255 9.928 -5.936 1.00 41.96 120 ILE B N 1
ATOM 4291 C CA . ILE B 2 120 ? 56.548 10.169 -5.310 1.00 42.20 120 ILE B CA 1
ATOM 4292 C C . ILE B 2 120 ? 56.336 10.616 -3.871 1.00 45.08 120 ILE B C 1
ATOM 4293 O O . ILE B 2 120 ? 55.473 11.454 -3.586 1.00 44.12 120 ILE B O 1
ATOM 4309 N N . PHE B 2 121 ? 57.125 10.045 -2.964 1.00 45.75 121 PHE B N 1
ATOM 4310 C CA . PHE B 2 121 ? 57.077 10.398 -1.552 1.00 47.73 121 PHE B CA 1
ATOM 4311 C C . PHE B 2 121 ? 58.476 10.237 -0.984 1.00 48.28 121 PHE B C 1
ATOM 4312 O O . PHE B 2 121 ? 59.135 9.223 -1.236 1.00 47.42 121 PHE B O 1
ATOM 4329 N N . ALA B 2 122 ? 58.926 11.235 -0.225 1.00 51.78 122 ALA B N 1
ATOM 4330 C CA . ALA B 2 122 ? 60.282 11.243 0.318 1.00 51.00 122 ALA B CA 1
ATOM 4331 C C . ALA B 2 122 ? 61.306 11.012 -0.792 1.00 51.34 122 ALA B C 1
ATOM 4332 O O . ALA B 2 122 ? 62.320 10.336 -0.606 1.00 49.60 122 ALA B O 1
ATOM 4339 N N . GLY B 2 123 ? 61.025 11.571 -1.968 1.00 51.83 123 GLY B N 1
ATOM 4340 C CA . GLY B 2 123 ? 61.949 11.524 -3.081 1.00 51.00 123 GLY B CA 1
ATOM 4341 C C . GLY B 2 123 ? 62.023 10.208 -3.820 1.00 47.30 123 GLY B C 1
ATOM 4342 O O . GLY B 2 123 ? 62.932 10.031 -4.639 1.00 51.55 123 GLY B O 1
ATOM 4346 N N . LYS B 2 124 ? 61.098 9.285 -3.575 1.00 46.43 124 LYS B N 1
ATOM 4347 C CA . LYS B 2 124 ? 61.142 7.956 -4.166 1.00 46.24 124 LYS B CA 1
ATOM 4348 C C . LYS B 2 124 ? 59.855 7.667 -4.925 1.00 45.09 124 LYS B C 1
ATOM 4349 O O . LYS B 2 124 ? 58.761 8.002 -4.462 1.00 44.41 124 LYS B O 1
ATOM 4368 N N . GLN B 2 125 ? 59.994 7.031 -6.086 1.00 42.63 125 GLN B N 1
ATOM 4369 C CA . GLN B 2 125 ? 58.834 6.545 -6.820 1.00 42.17 125 GLN B CA 1
ATOM 4370 C C . GLN B 2 125 ? 58.247 5.333 -6.105 1.00 44.33 125 GLN B C 1
ATOM 4371 O O . GLN B 2 125 ? 58.964 4.378 -5.789 1.00 43.73 125 GLN B O 1
ATOM 4385 N N . LEU B 2 126 ? 56.941 5.371 -5.850 1.00 44.86 126 LEU B N 1
ATOM 4386 C CA . LEU B 2 126 ? 56.266 4.334 -5.080 1.00 44.43 126 LEU B CA 1
ATOM 4387 C C . LEU B 2 126 ? 55.831 3.183 -5.981 1.00 45.83 126 LEU B C 1
ATOM 4388 O O . LEU B 2 126 ? 55.361 3.397 -7.103 1.00 43.83 126 LEU B O 1
ATOM 4404 N N . GLU B 2 127 ? 55.990 1.960 -5.477 1.00 47.80 127 GLU B N 1
ATOM 4405 C CA . GLU B 2 127 ? 55.657 0.743 -6.206 1.00 46.20 127 GLU B CA 1
ATOM 4406 C C . GLU B 2 127 ? 54.276 0.236 -5.800 1.00 47.27 127 GLU B C 1
ATOM 4407 O O . GLU B 2 127 ? 53.847 0.394 -4.654 1.00 47.85 127 GLU B O 1
ATOM 4419 N N . ASP B 2 128 ? 53.597 -0.412 -6.753 1.00 43.83 128 ASP B N 1
ATOM 4420 C CA . ASP B 2 128 ? 52.173 -0.703 -6.603 1.00 47.27 128 ASP B CA 1
ATOM 4421 C C . ASP B 2 128 ? 51.881 -1.687 -5.475 1.00 48.08 128 ASP B C 1
ATOM 4422 O O . ASP B 2 128 ? 50.840 -1.577 -4.818 1.00 46.65 128 ASP B O 1
ATOM 4431 N N . GLY B 2 129 ? 52.758 -2.657 -5.245 1.00 48.52 129 GLY B N 1
ATOM 4432 C CA . GLY B 2 129 ? 52.448 -3.723 -4.315 1.00 46.96 129 GLY B CA 1
ATOM 4433 C C . GLY B 2 129 ? 52.721 -3.440 -2.858 1.00 49.63 129 GLY B C 1
ATOM 4434 O O . GLY B 2 129 ? 52.424 -4.285 -2.010 1.00 50.93 129 GLY B O 1
ATOM 4438 N N . ARG B 2 130 ? 53.281 -2.281 -2.534 1.00 48.19 130 ARG B N 1
ATOM 4439 C CA . ARG B 2 130 ? 53.569 -1.908 -1.158 1.00 49.69 130 ARG B CA 1
ATOM 4440 C C . ARG B 2 130 ? 52.445 -1.037 -0.610 1.00 47.14 130 ARG B C 1
ATOM 4441 O O . ARG B 2 130 ? 51.692 -0.410 -1.360 1.00 43.87 130 ARG B O 1
ATOM 4462 N N . THR B 2 131 ? 52.333 -1.012 0.713 1.00 48.17 131 THR B N 1
ATOM 4463 C CA . THR B 2 131 ? 51.280 -0.268 1.386 1.00 43.75 131 THR B CA 1
ATOM 4464 C C . THR B 2 131 ? 51.792 1.094 1.840 1.00 42.28 131 THR B C 1
ATOM 4465 O O . THR B 2 131 ? 52.997 1.346 1.906 1.00 43.64 131 THR B O 1
ATOM 4476 N N . LEU B 2 132 ? 50.844 1.977 2.152 1.00 41.97 132 LEU B N 1
ATOM 4477 C CA . LEU B 2 132 ? 51.192 3.261 2.748 1.00 41.77 132 LEU B CA 1
ATOM 4478 C C . LEU B 2 132 ? 52.049 3.063 3.990 1.00 46.13 132 LEU B C 1
ATOM 4479 O O . LEU B 2 132 ? 53.062 3.745 4.181 1.00 45.67 132 LEU B O 1
ATOM 4495 N N . SER B 2 133 ? 51.650 2.120 4.847 1.00 44.38 133 SER B N 1
ATOM 4496 C CA . SER B 2 133 ? 52.417 1.839 6.055 1.00 44.90 133 SER B CA 1
ATOM 4497 C C . SER B 2 133 ? 53.828 1.372 5.715 1.00 44.67 133 SER B C 1
ATOM 4498 O O . SER B 2 133 ? 54.791 1.750 6.391 1.00 45.72 133 SER B O 1
ATOM 4506 N N . ASP B 2 134 ? 53.974 0.559 4.663 1.00 46.50 134 ASP B N 1
ATOM 4507 C CA . ASP B 2 134 ? 55.305 0.129 4.245 1.00 46.09 134 ASP B CA 1
ATOM 4508 C C . ASP B 2 134 ? 56.209 1.324 3.963 1.00 43.97 134 ASP B C 1
ATOM 4509 O O . ASP B 2 134 ? 57.415 1.280 4.233 1.00 47.47 134 ASP B O 1
ATOM 4518 N N . TYR B 2 135 ? 55.650 2.395 3.407 1.00 45.85 135 TYR B N 1
ATOM 4519 C CA . TYR B 2 135 ? 56.418 3.588 3.079 1.00 44.69 135 TYR B CA 1
ATOM 4520 C C . TYR B 2 135 ? 56.439 4.605 4.210 1.00 47.29 135 TYR B C 1
ATOM 4521 O O . TYR B 2 135 ? 56.993 5.695 4.034 1.00 47.66 135 TYR B O 1
ATOM 4539 N N . ASN B 2 136 ? 55.857 4.277 5.362 1.00 47.62 136 ASN B N 1
ATOM 4540 C CA . ASN B 2 136 ? 55.777 5.205 6.485 1.00 49.30 136 ASN B CA 1
ATOM 4541 C C . ASN B 2 136 ? 54.987 6.455 6.112 1.00 49.33 136 ASN B C 1
ATOM 4542 O O . ASN B 2 136 ? 55.226 7.542 6.644 1.00 51.43 136 ASN B O 1
ATOM 4553 N N . ILE B 2 137 ? 54.048 6.308 5.182 1.00 48.37 137 ILE B N 1
ATOM 4554 C CA . ILE B 2 137 ? 53.120 7.380 4.842 1.00 47.33 137 ILE B CA 1
ATOM 4555 C C . ILE B 2 137 ? 52.033 7.414 5.908 1.00 47.55 137 ILE B C 1
ATOM 4556 O O . ILE B 2 137 ? 51.309 6.432 6.105 1.00 46.07 137 ILE B O 1
ATOM 4572 N N . GLN B 2 138 ? 51.924 8.538 6.601 1.00 49.22 138 GLN B N 1
ATOM 4573 C CA . GLN B 2 138 ? 51.033 8.691 7.741 1.00 51.64 138 GLN B CA 1
ATOM 4574 C C . GLN B 2 138 ? 49.967 9.730 7.417 1.00 49.76 138 GLN B C 1
ATOM 4575 O O . GLN B 2 138 ? 49.895 10.255 6.304 1.00 44.46 138 GLN B O 1
ATOM 4589 N N . LYS B 2 139 ? 49.125 10.020 8.403 1.00 50.62 139 LYS B N 1
ATOM 4590 C CA . LYS B 2 139 ? 48.003 10.915 8.165 1.00 52.23 139 LYS B CA 1
ATOM 4591 C C . LYS B 2 139 ? 48.508 12.314 7.838 1.00 52.17 139 LYS B C 1
ATOM 4592 O O . LYS B 2 139 ? 49.466 12.807 8.440 1.00 53.30 139 LYS B O 1
ATOM 4611 N N . GLU B 2 140 ? 47.861 12.946 6.861 1.00 49.75 140 GLU B N 1
ATOM 4612 C CA . GLU B 2 140 ? 48.195 14.272 6.353 1.00 52.02 140 GLU B CA 1
ATOM 4613 C C . GLU B 2 140 ? 49.526 14.307 5.610 1.00 49.05 140 GLU B C 1
ATOM 4614 O O . GLU B 2 140 ? 50.012 15.398 5.281 1.00 48.41 140 GLU B O 1
ATOM 4626 N N . SER B 2 141 ? 50.129 13.154 5.324 1.00 46.31 141 SER B N 1
ATOM 4627 C CA . SER B 2 141 ? 51.273 13.130 4.423 1.00 47.09 141 SER B CA 1
ATOM 4628 C C . SER B 2 141 ? 50.855 13.610 3.037 1.00 46.69 141 SER B C 1
ATOM 4629 O O . SER B 2 141 ? 49.697 13.473 2.630 1.00 45.25 141 SER B O 1
ATOM 4637 N N . THR B 2 142 ? 51.813 14.165 2.305 1.00 44.47 142 THR B N 1
ATOM 4638 C CA . THR B 2 142 ? 51.586 14.647 0.949 1.00 45.22 142 THR B CA 1
ATOM 4639 C C . THR B 2 142 ? 52.377 13.785 -0.025 1.00 45.26 142 THR B C 1
ATOM 4640 O O . THR B 2 142 ? 53.607 13.703 0.067 1.00 45.34 142 THR B O 1
ATOM 4651 N N . LEU B 2 143 ? 51.664 13.127 -0.933 1.00 44.17 143 LEU B N 1
ATOM 4652 C CA . LEU B 2 143 ? 52.266 12.459 -2.075 1.00 41.46 143 LEU B CA 1
ATOM 4653 C C . LEU B 2 143 ? 52.297 13.415 -3.260 1.00 43.31 143 LEU B C 1
ATOM 4654 O O . LEU B 2 143 ? 51.413 14.262 -3.423 1.00 43.16 143 LEU B O 1
ATOM 4670 N N . HIS B 2 144 ? 53.318 13.271 -4.094 1.00 44.75 144 HIS B N 1
ATOM 4671 C CA . HIS B 2 144 ? 53.438 14.065 -5.308 1.00 43.88 144 HIS B CA 1
ATOM 4672 C C . HIS B 2 144 ? 53.039 13.217 -6.505 1.00 39.75 144 HIS B C 1
ATOM 4673 O O . HIS B 2 144 ? 53.552 12.108 -6.687 1.00 39.07 144 HIS B O 1
ATOM 4687 N N . LEU B 2 145 ? 52.112 13.737 -7.303 1.00 39.63 145 LEU B N 1
ATOM 4688 C CA . LEU B 2 145 ? 51.643 13.085 -8.518 1.00 38.13 145 LEU B CA 1
ATOM 4689 C C . LEU B 2 145 ? 52.200 13.836 -9.718 1.00 37.79 145 LEU B C 1
ATOM 4690 O O . LEU B 2 145 ? 51.980 15.044 -9.853 1.00 40.75 145 LEU B O 1
ATOM 4706 N N . VAL B 2 146 ? 52.926 13.122 -10.572 1.00 38.24 146 VAL B N 1
ATOM 4707 C CA . VAL B 2 146 ? 53.339 13.614 -11.882 1.00 38.04 146 VAL B CA 1
ATOM 4708 C C . VAL B 2 146 ? 52.830 12.612 -12.905 1.00 38.17 146 VAL B C 1
ATOM 4709 O O . VAL B 2 146 ? 53.139 11.417 -12.812 1.00 38.75 146 VAL B O 1
ATOM 4722 N N . LEU B 2 147 ? 52.052 13.082 -13.874 1.00 38.03 147 LEU B N 1
ATOM 4723 C CA . LEU B 2 147 ? 51.492 12.153 -14.842 1.00 39.44 147 LEU B CA 1
ATOM 4724 C C . LEU B 2 147 ? 52.578 11.675 -15.799 1.00 37.75 147 LEU B C 1
ATOM 4725 O O . LEU B 2 147 ? 53.565 12.369 -16.061 1.00 38.21 147 LEU B O 1
ATOM 4741 N N . ARG B 2 148 ? 52.391 10.458 -16.302 1.00 36.58 148 ARG B N 1
ATOM 4742 C CA . ARG B 2 148 ? 53.313 9.825 -17.241 1.00 38.18 148 ARG B CA 1
ATOM 4743 C C . ARG B 2 148 ? 52.673 9.907 -18.623 1.00 39.18 148 ARG B C 1
ATOM 4744 O O . ARG B 2 148 ? 51.952 9.005 -19.050 1.00 39.38 148 ARG B O 1
ATOM 4765 N N . LEU B 2 149 ? 52.930 11.007 -19.323 1.00 37.66 149 LEU B N 1
ATOM 4766 C CA . LEU B 2 149 ? 52.427 11.218 -20.675 1.00 40.68 149 LEU B CA 1
ATOM 4767 C C . LEU B 2 149 ? 53.588 11.089 -21.652 1.00 42.07 149 LEU B C 1
ATOM 4768 O O . LEU B 2 149 ? 54.629 11.734 -21.479 1.00 39.54 149 LEU B O 1
ATOM 4784 N N . ARG B 2 150 ? 53.397 10.252 -22.670 1.00 44.65 150 ARG B N 1
ATOM 4785 C CA . ARG B 2 150 ? 54.454 9.831 -23.582 1.00 46.17 150 ARG B CA 1
ATOM 4786 C C . ARG B 2 150 ? 53.965 9.996 -25.020 1.00 55.82 150 ARG B C 1
ATOM 4787 O O . ARG B 2 150 ? 54.720 10.498 -25.850 1.00 53.30 150 ARG B O 1
#

InterPro domains:
  IPR000626 Ubiquitin-like domain [PF00240] (3-74)
  IPR000626 Ubiquitin-like domain [PF00240] (79-150)
  IPR000626 Ubiquitin-like domain [PF00240] (155-226)
  IPR000626 Ubiquitin-like domain [PS50053] (1-76)
  IPR000626 Ubiquitin-like domain [PS50053] (77-152)
  IPR000626 Ubiquitin-like domain [PS50053] (153-228)
  IPR000626 Ubiquitin-like domain [SM00213] (1-72)
  IPR000626 Ubiquitin-like domain [SM00213] (77-148)
  IPR000626 Ubiquitin-like domain [SM00213] (153-224)
  IPR019954 Ubiquitin conserved site [PS00299] (27-52)
  IPR019954 Ubiquitin conserved site [PS00299] (103-128)
  IPR019954 Ubiquitin conserved site [PS00299] (179-204)
  IPR019956 Ubiquitin domain [PR00348] (11-31)
  IPR019956 Ubiquitin domain [PR00348] (32-52)
  IPR019956 Ubiquitin domain [PR00348] (53-74)
  IPR029071 Ubiquitin-like domain superfamily [SSF54236] (1-76)
  IPR029071 Ubiquitin-like domain superfamily [SSF54236] (76-152)
  IPR029071 Ubiquitin-like domain superfamily [SSF54236] (152-228)
  IPR050158 Ubiquitin and ubiquitin-like [PTHR10666] (77-154)

GO terms:
  GO:0031398 positive regulation of protein ubiquitination (P, IDA)
  GO:1902527 positive regulation of protein monoubiquitination (P, IMP)
  GO:0043005 neuron projection (C, IDA)
  GO:0043025 neuronal cell body (C, IDA)
  GO:0005739 mitochondrion (C, IDA)
  GO:0043523 regulation of neuron apoptotic process (P, IDA)
  GO:1902255 positive regulation of intrinsic apoptotic signaling pathway by p53 class mediator (P, IDA)
  GO:0051881 regulation of mitochondrial membrane potential (P, IDA)
  GO:0047497 mitochondrion transport along microtubule (P, IDA)
  GO:0061136 regulation of proteasomal protein catabolic process (P, IDA)
  GO:0048812 neuron projection morphogenesis (P, IMP)
  GO:0005654 nucleoplasm (C, TAS)
  GO:0005741 mitochondrial outer membrane (C, TAS)
  GO:0005789 endoplasmic reticulum membrane (C, TAS)
  GO:0005829 cytosol (C, TAS)
  GO:0005886 plasma membrane (C, TAS)
  GO:0010008 endosome membrane (C, TAS)
  GO:0030666 endocytic vesicle membrane (C, TAS)
  GO:0005515 protein binding (F, IPI)
  GO:0005741 mitochondrial outer membrane (C, EXP)